Protein AF-A0A9W4R3X7-F1 (afdb_monomer_lite)

Secondary structure (DSSP, 8-state):
-----------HHHHHHHHHHHHHHHHHHHHHHHHHHHHHHHHHHHHHHHHHHHHHHHHHHHHHHIIIIISSSS----PPPTTT--HHHHHHH--HHHHTSBP-S-----TTS-------BHHHHHHHHHHHHHHHHHHHHGGGGGGS-HHHHHHHHHHHTSHIIIIIIHHHHHH------HHHHHHHHHHHHHHHHHH--

Sequence (201 aa):
MLSAGFIVGSSSIGSAISAIAISMLSSYIFFFLTITLKERSDKKKVKNISNPLITQITSTLEAGINNSILLPNKSIQLIPDSKTLTKEQLYNYLTDNVLNAPISGLRTYYPRNKISAEIKTNSDELILNTTSPIKIILGDLKPYLYLLDINLVKLIYEIEHSNYMRFCGDNLEHCGRFTFNKEDFIEFFILVKKLKSSIGQ

Foldseek 3Di:
DDDDDDCPPPDVVVVVVVVVVVVVVVVVVVVVVVVVVVLVVLLVVLLVQVVVLLVVLLVLLQVLCCDLQVAAPDDDDPTDRSLPDDLVNSLVSPDPCSFAPFGDDDQPDPPPAPQPAGRTHSQSSSLVSNQPVNLVSLVVCVVSLVSDDPVLSVLSVCLCPQPSNVVQVVCCRPVSDGDDDSVSVSVNNVSSVVSNVVSVD

Organism: Pseudoalteromonas haloplanktis (NCBI:txid228)

Structure (mmCIF, N/CA/C/O backbone):
data_AF-A0A9W4R3X7-F1
#
_entry.id   AF-A0A9W4R3X7-F1
#
loop_
_atom_site.group_PDB
_atom_site.id
_atom_site.type_symbol
_atom_site.label_atom_id
_atom_site.label_alt_id
_atom_site.label_comp_id
_atom_site.label_asym_id
_atom_site.label_entity_id
_atom_site.label_seq_id
_atom_site.pdbx_PDB_ins_code
_atom_site.Cartn_x
_atom_site.Cartn_y
_atom_site.Cartn_z
_atom_site.occupancy
_atom_site.B_iso_or_equiv
_atom_site.auth_seq_id
_atom_site.auth_comp_id
_atom_site.auth_asym_id
_atom_site.auth_atom_id
_atom_site.pdbx_PDB_model_num
ATOM 1 N N . MET A 1 1 ? -23.887 27.981 70.958 1.00 34.75 1 MET A N 1
ATOM 2 C CA . MET A 1 1 ? -23.877 28.191 69.490 1.00 34.75 1 MET A CA 1
ATOM 3 C C . MET A 1 1 ? -23.358 26.898 68.879 1.00 34.75 1 MET A C 1
ATOM 5 O O . MET A 1 1 ? -22.294 26.483 69.295 1.00 34.75 1 MET A O 1
ATOM 9 N N . LEU A 1 2 ? -24.051 26.141 68.032 1.00 36.19 2 LEU A N 1
ATOM 10 C CA . LEU A 1 2 ? -25.183 26.415 67.147 1.00 36.19 2 LEU A CA 1
ATOM 11 C C . LEU A 1 2 ? -26.224 25.287 67.258 1.00 36.19 2 LEU A C 1
ATOM 13 O O . LEU A 1 2 ? -25.880 24.112 67.182 1.00 36.19 2 LEU A O 1
ATOM 17 N N . SER A 1 3 ? -27.487 25.677 67.416 1.00 43.84 3 SER A N 1
ATOM 18 C CA . SER A 1 3 ? -28.661 24.849 67.143 1.00 43.84 3 SER A CA 1
ATOM 19 C C . SER A 1 3 ? -29.287 25.363 65.850 1.00 43.84 3 SER A C 1
ATOM 21 O O . SER A 1 3 ? -29.439 26.575 65.712 1.00 43.84 3 SER A O 1
ATOM 23 N N . ALA A 1 4 ? -29.588 24.448 64.930 1.00 40.38 4 ALA A N 1
ATOM 24 C CA . ALA A 1 4 ? -30.606 24.493 63.872 1.00 40.38 4 ALA A CA 1
ATOM 25 C C . ALA A 1 4 ? -30.241 23.330 62.927 1.00 40.38 4 ALA A C 1
ATOM 27 O O . ALA A 1 4 ? -29.248 23.385 62.218 1.00 40.38 4 ALA A O 1
ATOM 28 N N . GLY A 1 5 ? -30.884 22.169 62.984 1.00 41.91 5 GLY A N 1
ATOM 29 C CA . GLY A 1 5 ? -32.319 22.046 62.790 1.00 41.91 5 GLY A CA 1
ATOM 30 C C . GLY A 1 5 ? -32.607 21.857 61.301 1.00 41.91 5 GLY A C 1
ATOM 31 O O . GLY A 1 5 ? -33.167 22.739 60.671 1.00 41.91 5 GLY A O 1
ATOM 32 N N . PHE A 1 6 ? -32.231 20.699 60.753 1.00 35.88 6 PHE A N 1
ATOM 33 C CA . PHE A 1 6 ? -32.942 20.091 59.628 1.00 35.88 6 PHE A CA 1
ATOM 34 C C . PHE A 1 6 ? -33.262 18.649 60.014 1.00 35.88 6 PHE A C 1
ATOM 36 O O . PHE A 1 6 ? -32.625 17.687 59.595 1.00 35.88 6 PHE A O 1
ATOM 43 N N . ILE A 1 7 ? -34.263 18.519 60.884 1.00 47.44 7 ILE A N 1
ATOM 44 C CA . ILE A 1 7 ? -35.056 17.299 60.971 1.00 47.44 7 ILE A CA 1
ATOM 45 C C . ILE A 1 7 ? -35.909 17.299 59.701 1.00 47.44 7 ILE A C 1
ATOM 47 O O . ILE A 1 7 ? -36.976 17.904 59.656 1.00 47.44 7 ILE A O 1
ATOM 51 N N . VAL A 1 8 ? -35.408 16.668 58.640 1.00 43.59 8 VAL A N 1
ATOM 52 C CA . VAL A 1 8 ? -36.280 16.171 57.575 1.00 43.59 8 VAL A CA 1
ATOM 53 C C . VAL A 1 8 ? -36.806 14.843 58.096 1.00 43.59 8 VAL A C 1
ATOM 55 O O . VAL A 1 8 ? -36.022 13.931 58.350 1.00 43.59 8 VAL A O 1
ATOM 58 N N . GLY A 1 9 ? -38.113 14.763 58.344 1.00 39.56 9 GLY A N 1
ATOM 59 C CA . GLY A 1 9 ? 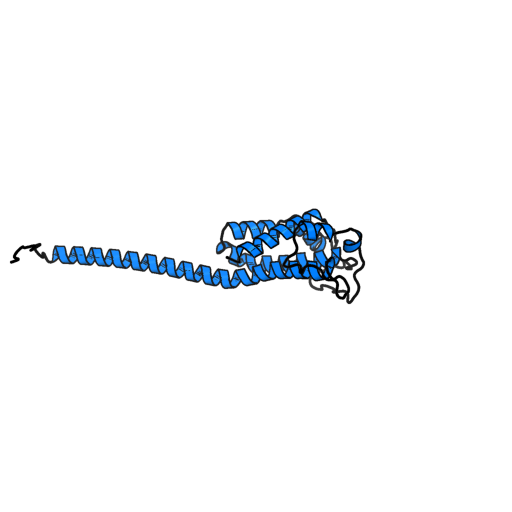-38.755 13.554 58.850 1.00 39.56 9 GLY A CA 1
ATOM 60 C C . GLY A 1 9 ? -38.350 12.337 58.020 1.00 39.56 9 GLY A C 1
ATOM 61 O O . GLY A 1 9 ? -38.660 12.253 56.833 1.00 39.56 9 GLY A O 1
ATOM 62 N N . SER A 1 10 ? -37.645 11.395 58.642 1.00 48.69 10 SER A N 1
ATOM 63 C CA . SER A 1 10 ? -37.291 10.116 58.040 1.00 48.69 10 SER A CA 1
ATOM 64 C C . SER A 1 10 ? -38.527 9.222 58.026 1.00 48.69 10 SER A C 1
ATOM 66 O O . SER A 1 10 ? -38.675 8.330 58.862 1.00 48.69 10 SER A O 1
ATOM 68 N N . SER A 1 11 ? -39.453 9.459 57.098 1.00 47.16 11 SER A N 1
ATOM 69 C CA . SER A 1 11 ? -40.361 8.385 56.715 1.00 47.16 11 SER A CA 1
ATOM 70 C C . SER A 1 11 ? -39.504 7.286 56.078 1.00 47.16 11 SER A C 1
ATOM 72 O O . SER A 1 11 ? -38.662 7.569 55.222 1.00 47.16 11 SER A O 1
ATOM 74 N N . SER A 1 12 ? -39.682 6.028 56.498 1.00 58.50 12 SER A N 1
ATOM 75 C CA . SER A 1 12 ? -38.984 4.874 55.897 1.00 58.50 12 SER A CA 1
ATOM 76 C C . SER A 1 12 ? -39.165 4.815 54.374 1.00 58.50 12 SER A C 1
ATOM 78 O O . SER A 1 12 ? -38.334 4.271 53.658 1.00 58.50 12 SER A O 1
ATOM 80 N N . ILE A 1 13 ? -40.237 5.440 53.884 1.00 56.22 13 ILE A N 1
ATOM 81 C CA . ILE A 1 13 ? -40.586 5.606 52.478 1.00 56.22 13 ILE A CA 1
ATOM 82 C C . ILE A 1 13 ? -39.651 6.612 51.783 1.00 56.22 13 ILE A C 1
ATOM 84 O O . ILE A 1 13 ? -39.166 6.325 50.696 1.00 56.22 13 ILE A O 1
ATOM 88 N N . GLY A 1 14 ? -39.339 7.762 52.392 1.00 48.41 14 GLY A N 1
ATOM 89 C CA . GLY A 1 14 ? -38.444 8.768 51.805 1.00 48.41 14 GLY A CA 1
ATOM 90 C C . GLY A 1 14 ? -36.983 8.312 51.720 1.00 48.41 14 GLY A C 1
ATOM 91 O O . GLY A 1 14 ? -36.319 8.576 50.717 1.00 48.41 14 GLY A O 1
ATOM 92 N N . SER A 1 15 ? -36.496 7.574 52.727 1.00 60.44 15 SER A N 1
ATOM 93 C CA . SER A 1 15 ? -35.159 6.960 52.678 1.00 60.44 15 SER A CA 1
ATOM 94 C C . SER A 1 15 ? -35.092 5.774 51.710 1.00 60.44 15 SER A C 1
ATOM 96 O O . SER A 1 15 ? -34.074 5.577 51.052 1.00 60.44 15 SER A O 1
ATOM 98 N N . ALA A 1 16 ? -36.179 5.009 51.564 1.00 61.69 16 ALA A N 1
ATOM 99 C CA . ALA A 1 16 ? -36.272 3.955 50.560 1.00 61.69 16 ALA A CA 1
ATOM 100 C C . ALA A 1 16 ? -36.292 4.526 49.133 1.00 61.69 16 ALA A C 1
ATOM 102 O O . ALA A 1 16 ? -35.585 4.023 48.266 1.00 61.69 16 ALA A O 1
ATOM 103 N N . ILE A 1 17 ? -37.039 5.609 48.885 1.00 64.25 17 ILE A N 1
ATOM 104 C CA . ILE A 1 17 ? -37.086 6.279 47.576 1.00 64.25 17 ILE A CA 1
ATOM 105 C C . ILE A 1 17 ? -35.723 6.882 47.219 1.00 64.25 17 ILE A C 1
ATOM 107 O O . ILE A 1 17 ? -35.278 6.740 46.080 1.00 64.25 17 ILE A O 1
ATOM 111 N N . SER A 1 18 ? -35.022 7.507 48.172 1.00 64.31 18 SER A N 1
ATOM 112 C CA . SER A 1 18 ? -33.673 8.026 47.920 1.00 64.31 18 SER A CA 1
ATOM 113 C C . SER A 1 18 ? -32.658 6.904 47.677 1.00 64.31 18 SER A C 1
ATOM 115 O O . SER A 1 18 ? -31.843 7.018 46.765 1.00 64.31 18 SER A O 1
ATOM 117 N N . ALA A 1 19 ? -32.746 5.783 48.401 1.00 69.19 19 ALA A N 1
ATOM 118 C CA . ALA A 1 19 ? -31.915 4.604 48.157 1.00 69.19 19 ALA A CA 1
ATOM 119 C C . ALA A 1 19 ? -32.171 3.976 46.773 1.00 69.19 19 ALA A C 1
ATOM 121 O O . ALA A 1 19 ? -31.220 3.591 46.092 1.00 69.19 19 ALA A O 1
ATOM 122 N N . ILE A 1 20 ? -33.431 3.924 46.324 1.00 74.12 20 ILE A N 1
ATOM 123 C CA . ILE A 1 20 ? -33.804 3.476 44.972 1.00 74.12 20 ILE A CA 1
ATOM 124 C C . ILE A 1 20 ? -33.256 4.442 43.913 1.00 74.12 20 ILE A C 1
ATOM 126 O O . ILE A 1 20 ? -32.674 4.004 42.925 1.00 74.12 20 ILE A O 1
ATOM 130 N N . ALA A 1 21 ? -33.380 5.755 44.117 1.00 73.12 21 ALA A N 1
ATOM 131 C CA . ALA A 1 21 ? -32.846 6.747 43.183 1.00 73.12 21 ALA A CA 1
ATOM 132 C C . ALA A 1 21 ? -31.311 6.669 43.069 1.00 73.12 21 ALA A C 1
ATOM 134 O O . ALA A 1 21 ? -30.764 6.737 41.968 1.00 73.12 21 ALA A O 1
ATOM 135 N N . ILE A 1 22 ? -30.610 6.466 44.190 1.00 76.88 22 ILE A N 1
ATOM 136 C CA . ILE A 1 22 ? -29.151 6.291 44.222 1.00 76.88 22 ILE A CA 1
ATOM 137 C C . ILE A 1 22 ? -28.740 4.975 43.548 1.00 76.88 22 ILE A C 1
ATOM 139 O O . ILE A 1 22 ? -27.750 4.962 42.816 1.00 76.88 22 ILE A O 1
ATOM 143 N N . SER A 1 23 ? -29.487 3.881 43.736 1.00 75.19 23 SER A N 1
ATOM 144 C CA . SER A 1 23 ? -29.184 2.604 43.073 1.00 75.19 23 SER A CA 1
ATOM 145 C C . SER A 1 23 ? -29.415 2.677 41.562 1.00 75.19 23 SER A C 1
ATOM 147 O O . SER A 1 23 ? -28.574 2.206 40.795 1.00 75.19 23 SER A O 1
ATOM 149 N N . MET A 1 24 ? -30.482 3.352 41.118 1.00 81.31 24 MET A N 1
ATOM 150 C CA . MET A 1 24 ? -30.733 3.628 39.703 1.00 81.31 24 MET A CA 1
ATOM 151 C C . MET A 1 24 ? -29.609 4.474 39.099 1.00 81.31 24 MET A C 1
ATOM 153 O O . MET A 1 24 ? -29.038 4.084 38.080 1.00 81.31 24 MET A O 1
ATOM 157 N N . LEU A 1 25 ? -29.214 5.570 39.755 1.00 81.12 25 LEU A N 1
ATOM 158 C CA . LEU A 1 25 ? -28.101 6.411 39.306 1.00 81.12 25 LEU A CA 1
ATOM 159 C C . LEU A 1 25 ? -26.780 5.625 39.251 1.00 81.12 25 LEU A C 1
ATOM 161 O O . LEU A 1 25 ? -26.045 5.713 38.269 1.00 81.12 25 LEU A O 1
ATOM 165 N N . SER A 1 26 ? -26.494 4.818 40.275 1.00 79.44 26 SER A N 1
ATOM 166 C CA . SER A 1 26 ? -25.301 3.970 40.334 1.00 79.44 26 SER A CA 1
ATOM 167 C C . SER A 1 26 ? -25.285 2.934 39.208 1.00 79.44 26 SER A C 1
ATOM 169 O O . SER A 1 26 ? -24.266 2.785 38.534 1.00 79.44 26 SER A O 1
ATOM 171 N N . SER A 1 27 ? -26.418 2.278 38.937 1.00 82.50 27 SER A N 1
ATOM 172 C CA . SER A 1 27 ? -26.547 1.317 37.837 1.00 82.50 27 SER A CA 1
ATOM 173 C C . SER A 1 27 ? -26.363 1.973 36.465 1.00 82.50 27 SER A C 1
ATOM 175 O O . SER A 1 27 ? -25.674 1.414 35.613 1.00 82.50 27 SER A O 1
ATOM 177 N N . TYR A 1 28 ? -26.885 3.190 36.273 1.00 85.94 28 TYR A N 1
ATOM 178 C CA . TYR A 1 28 ? -26.698 3.964 35.048 1.00 85.94 28 TYR A CA 1
ATOM 179 C C . TYR A 1 28 ? -25.228 4.348 34.838 1.00 85.94 28 TYR A C 1
ATOM 181 O O . TYR A 1 28 ? -24.678 4.131 33.758 1.00 85.94 28 TYR A O 1
ATOM 189 N N . ILE A 1 29 ? -24.563 4.856 35.882 1.00 85.94 29 ILE A N 1
ATOM 190 C CA . ILE A 1 29 ? -23.132 5.187 35.840 1.00 85.94 29 ILE A CA 1
ATOM 191 C C . ILE A 1 29 ? -22.303 3.931 35.547 1.00 85.94 29 ILE A C 1
ATOM 193 O O . ILE A 1 29 ? -21.411 3.970 34.703 1.00 85.94 29 ILE A O 1
ATOM 197 N N . PHE A 1 30 ? -22.609 2.808 36.201 1.00 87.12 30 PHE A N 1
ATOM 198 C CA . PHE A 1 30 ? -21.904 1.545 35.994 1.00 87.12 30 PHE A CA 1
ATOM 199 C C . PHE A 1 30 ? -22.083 1.013 34.569 1.00 87.12 30 PHE A C 1
ATOM 201 O O . PHE A 1 30 ? -21.111 0.593 33.938 1.00 87.12 30 PHE A O 1
ATOM 208 N N . PHE A 1 31 ? -23.302 1.072 34.030 1.00 87.62 31 PHE A N 1
ATOM 209 C CA . PHE A 1 31 ? -23.595 0.704 32.648 1.00 87.62 31 PHE A CA 1
ATOM 210 C C . PHE A 1 31 ? -22.820 1.580 31.659 1.00 87.62 31 PHE A C 1
ATOM 212 O O . PHE A 1 31 ? -22.124 1.055 30.789 1.00 87.62 31 PHE A O 1
ATOM 219 N N . PHE A 1 32 ? -22.864 2.903 31.837 1.00 85.62 32 PHE A N 1
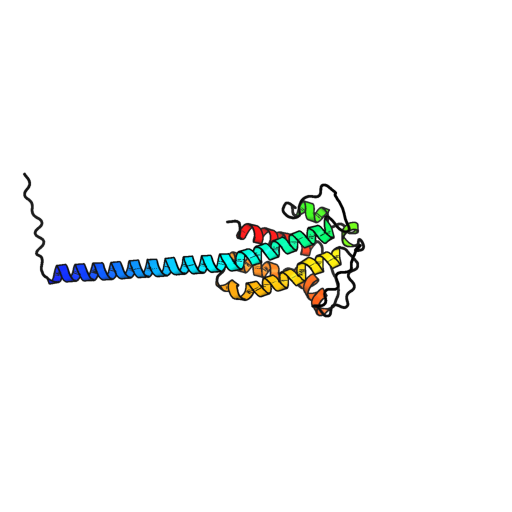ATOM 220 C CA . PHE A 1 32 ? -22.145 3.849 30.986 1.00 85.62 32 PHE A CA 1
ATOM 221 C C . PHE A 1 32 ? -20.629 3.620 31.033 1.00 85.62 32 PHE A C 1
ATOM 223 O O . PHE A 1 32 ? -19.969 3.573 29.992 1.00 85.62 32 PHE A O 1
ATOM 230 N N . LEU A 1 33 ? -20.072 3.407 32.229 1.00 85.69 33 LEU A N 1
ATOM 231 C CA . LEU A 1 33 ? -18.658 3.091 32.416 1.00 85.69 33 LEU A C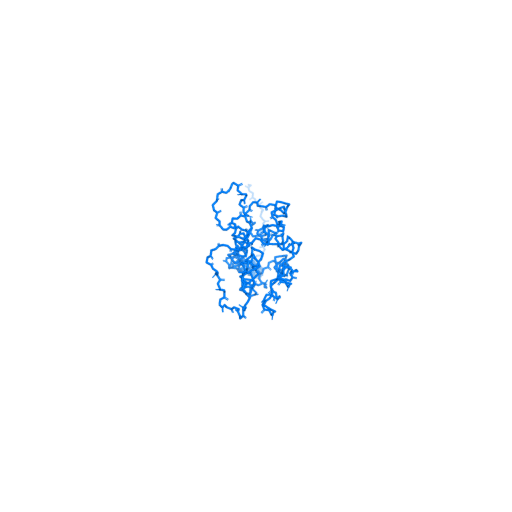A 1
ATOM 232 C C . LEU A 1 33 ? -18.294 1.775 31.718 1.00 85.69 33 LEU A C 1
ATOM 234 O O . LEU A 1 33 ? -17.288 1.709 31.018 1.00 85.69 33 LEU A O 1
ATOM 238 N N . THR A 1 34 ? -19.127 0.743 31.868 1.00 85.81 34 THR A N 1
ATOM 239 C CA . THR A 1 34 ? -18.900 -0.581 31.275 1.00 85.81 34 THR A CA 1
ATOM 240 C C . THR A 1 34 ? -18.911 -0.520 29.751 1.00 85.81 34 THR A C 1
ATOM 242 O O . THR A 1 34 ? -18.006 -1.063 29.117 1.00 85.81 34 THR A O 1
ATOM 245 N N . ILE A 1 35 ? -19.880 0.183 29.154 1.00 84.00 35 ILE A N 1
ATOM 246 C CA . ILE A 1 35 ? -19.923 0.413 27.703 1.00 84.00 35 ILE A CA 1
ATOM 247 C C . ILE A 1 35 ? -18.680 1.172 27.251 1.00 84.00 35 ILE A C 1
ATOM 249 O O . ILE A 1 35 ? -17.979 0.711 26.355 1.00 84.00 35 ILE A O 1
ATOM 253 N N . THR A 1 36 ? -18.348 2.278 27.917 1.00 80.88 36 THR A N 1
ATOM 254 C CA . THR A 1 36 ? -17.192 3.108 27.550 1.00 80.88 36 THR A CA 1
ATOM 255 C C . THR A 1 36 ? -15.874 2.328 27.641 1.00 80.88 36 THR A C 1
ATOM 257 O O . THR A 1 36 ? -14.999 2.454 26.781 1.00 80.88 36 THR A O 1
ATOM 260 N N . LEU A 1 37 ? -15.706 1.496 28.675 1.00 81.81 37 LEU A N 1
ATOM 261 C CA . LEU A 1 37 ? -14.530 0.639 28.847 1.00 81.81 37 LEU A CA 1
ATOM 262 C C . LEU A 1 37 ? -14.456 -0.450 27.775 1.00 81.81 37 LEU A C 1
ATOM 264 O O . LEU A 1 37 ? -13.373 -0.706 27.242 1.00 81.81 37 LEU A O 1
ATOM 268 N N . LYS A 1 38 ? -15.593 -1.067 27.434 1.00 83.38 38 LYS A N 1
ATOM 269 C CA . LYS A 1 38 ? -15.676 -2.062 26.364 1.00 83.38 38 LYS A CA 1
ATOM 270 C C . LYS A 1 38 ? -15.330 -1.446 25.009 1.00 83.38 38 LYS A C 1
ATOM 272 O O . LYS A 1 38 ? -14.447 -1.963 24.333 1.00 83.38 38 LYS A O 1
ATOM 277 N N . GLU A 1 39 ? -15.907 -0.295 24.670 1.00 80.75 39 GLU A N 1
ATOM 278 C CA . GLU A 1 39 ? -15.584 0.439 23.441 1.00 80.75 39 GLU A CA 1
ATOM 279 C C . GLU A 1 39 ? -14.097 0.799 23.349 1.00 80.75 39 GLU A C 1
ATOM 281 O O . GLU A 1 39 ? -13.479 0.630 22.298 1.00 80.75 39 GLU A O 1
ATOM 286 N N . ARG A 1 40 ? -13.483 1.262 24.448 1.00 79.00 40 ARG A N 1
ATOM 287 C CA . ARG A 1 40 ? -12.034 1.530 24.485 1.00 79.00 40 ARG A CA 1
ATOM 288 C C . ARG A 1 40 ? -11.206 0.265 24.268 1.00 79.00 40 ARG A C 1
ATOM 290 O O . ARG A 1 40 ? -10.201 0.315 23.560 1.00 79.00 40 ARG A O 1
ATOM 297 N N . SER A 1 41 ? -11.602 -0.849 24.882 1.00 83.38 41 SER A N 1
ATOM 298 C CA . SER A 1 41 ? -10.932 -2.144 24.726 1.00 83.38 41 SER A CA 1
ATOM 299 C C . SER A 1 41 ? -11.002 -2.637 23.281 1.00 83.38 41 SER A C 1
ATOM 301 O O . SER A 1 41 ? -9.975 -3.006 22.707 1.00 83.38 41 SER A O 1
ATOM 303 N N . ASP A 1 42 ? -12.181 -2.563 22.665 1.00 80.56 42 ASP A N 1
ATOM 304 C CA . ASP A 1 42 ? -12.403 -2.996 21.288 1.00 80.56 42 ASP A CA 1
ATOM 305 C C . ASP A 1 42 ? -11.635 -2.104 20.302 1.00 80.56 42 ASP A C 1
ATOM 307 O O . ASP A 1 42 ? -10.878 -2.621 19.479 1.00 80.56 42 ASP A O 1
ATOM 311 N N . LYS A 1 43 ? -11.674 -0.772 20.469 1.00 79.69 43 LYS A N 1
ATOM 312 C CA . LYS A 1 43 ? -10.840 0.163 19.687 1.00 79.69 43 LYS A CA 1
ATOM 313 C C . LYS A 1 43 ? -9.345 -0.137 19.818 1.00 79.69 43 LYS A C 1
ATOM 315 O O . LYS A 1 43 ? -8.618 -0.088 18.828 1.00 79.69 43 LYS A O 1
ATOM 320 N N . LYS A 1 44 ? -8.868 -0.475 21.022 1.00 83.81 44 LYS A N 1
ATOM 321 C CA . LYS A 1 44 ? -7.459 -0.829 21.254 1.00 83.81 44 LYS A CA 1
ATOM 322 C C . LYS A 1 44 ? -7.077 -2.130 20.547 1.00 83.81 44 LYS A C 1
ATOM 324 O O . LYS A 1 44 ? -6.029 -2.181 19.910 1.00 83.81 44 LYS A O 1
ATOM 329 N N . LYS A 1 45 ? -7.911 -3.170 20.639 1.00 82.94 45 LYS A N 1
ATOM 330 C CA . LYS A 1 45 ? -7.684 -4.444 19.934 1.00 82.94 45 LYS A CA 1
ATOM 331 C C . LYS A 1 45 ? -7.625 -4.239 18.426 1.00 82.94 45 LYS A C 1
ATOM 333 O O . LYS A 1 45 ? -6.732 -4.770 17.780 1.00 82.94 45 LYS A O 1
ATOM 338 N N . VAL A 1 46 ? -8.531 -3.428 17.893 1.00 81.81 46 VAL A N 1
ATOM 339 C CA . VAL A 1 46 ? -8.585 -3.110 16.465 1.00 81.81 46 VAL A CA 1
ATOM 340 C C . VAL A 1 46 ? -7.335 -2.362 16.038 1.00 81.81 46 VAL A C 1
ATOM 342 O O . VAL A 1 46 ? -6.673 -2.821 15.117 1.00 81.81 46 VAL A O 1
ATOM 345 N N . LYS A 1 47 ? -6.933 -1.307 16.764 1.00 85.19 47 LYS A N 1
ATOM 346 C CA . LYS A 1 47 ? -5.681 -0.574 16.500 1.00 85.19 47 LYS A CA 1
ATOM 347 C C . LYS A 1 47 ? -4.469 -1.515 16.506 1.00 85.19 47 LYS A C 1
ATOM 349 O O . LYS A 1 47 ? -3.606 -1.400 15.644 1.00 85.19 47 LYS A O 1
ATOM 354 N N . ASN A 1 48 ? -4.428 -2.485 17.422 1.00 86.38 48 ASN A N 1
ATOM 355 C CA . ASN A 1 48 ? -3.350 -3.478 17.494 1.00 86.38 48 ASN A CA 1
ATOM 356 C C . ASN A 1 48 ? -3.307 -4.444 16.297 1.00 86.38 48 ASN A C 1
ATOM 358 O O . ASN A 1 48 ? -2.249 -5.006 16.039 1.00 86.38 48 ASN A O 1
ATOM 362 N N . ILE A 1 49 ? -4.418 -4.646 15.586 1.00 86.94 49 ILE A N 1
ATOM 363 C CA . ILE A 1 49 ? -4.491 -5.507 14.395 1.00 86.94 49 ILE A CA 1
ATOM 364 C C . ILE A 1 49 ? -4.293 -4.679 13.120 1.00 86.94 49 ILE A C 1
ATOM 366 O O . ILE A 1 49 ? -3.488 -5.034 12.261 1.00 86.94 49 ILE A O 1
ATOM 370 N N . SER A 1 50 ? -4.993 -3.550 13.002 1.00 87.62 50 SER A N 1
ATOM 371 C CA . SER A 1 50 ? -4.996 -2.716 11.803 1.00 87.62 50 SER A CA 1
ATOM 372 C C . SER A 1 50 ? -3.699 -1.939 11.621 1.00 87.62 50 SER A C 1
ATOM 374 O O . SER A 1 50 ? -3.223 -1.823 10.497 1.00 87.62 50 SER A O 1
ATOM 376 N N . ASN A 1 51 ? -3.097 -1.408 12.693 1.00 90.25 51 ASN A N 1
ATOM 377 C CA . ASN A 1 51 ? -1.891 -0.587 12.560 1.00 90.25 51 ASN A CA 1
ATOM 378 C C . ASN A 1 51 ? -0.694 -1.363 12.001 1.00 90.25 51 ASN A C 1
ATOM 380 O O . ASN A 1 51 ? -0.013 -0.807 11.136 1.00 90.25 51 ASN A O 1
ATOM 384 N N . PRO A 1 52 ? -0.419 -2.615 12.422 1.00 91.06 52 PRO A N 1
ATOM 385 C CA . PRO A 1 52 ? 0.602 -3.433 11.775 1.00 91.06 52 PRO A CA 1
ATOM 386 C C . PRO A 1 52 ? 0.349 -3.627 10.278 1.00 91.06 52 PRO A C 1
ATOM 388 O O . PRO A 1 52 ? 1.267 -3.416 9.491 1.00 91.06 52 PRO A O 1
ATOM 391 N N . LEU A 1 53 ? -0.890 -3.930 9.871 1.00 91.88 53 LEU A N 1
ATOM 392 C CA . LEU A 1 53 ? -1.251 -4.098 8.457 1.00 91.88 53 LEU A CA 1
ATOM 393 C C . LEU A 1 53 ? -1.075 -2.791 7.667 1.00 91.88 53 LEU A C 1
ATOM 395 O O . LEU A 1 53 ? -0.462 -2.780 6.605 1.00 91.88 53 LEU A O 1
ATOM 399 N N . ILE A 1 54 ? -1.519 -1.658 8.212 1.00 91.12 54 ILE A N 1
ATOM 400 C CA . ILE A 1 54 ? -1.333 -0.336 7.593 1.00 91.12 54 ILE A CA 1
ATOM 401 C C . ILE A 1 54 ? 0.159 0.024 7.480 1.00 91.12 54 ILE A C 1
ATOM 403 O O . ILE A 1 54 ? 0.622 0.540 6.456 1.00 91.12 54 ILE A O 1
ATOM 407 N N . THR A 1 55 ? 0.939 -0.284 8.516 1.00 91.31 55 THR A N 1
ATOM 408 C CA . THR A 1 55 ? 2.398 -0.114 8.501 1.00 91.31 55 THR A CA 1
ATOM 409 C C . THR A 1 55 ? 3.029 -0.987 7.424 1.00 91.31 55 THR A C 1
ATOM 411 O O . THR A 1 55 ? 3.943 -0.536 6.733 1.00 91.31 55 THR A O 1
ATOM 414 N N . GLN A 1 56 ? 2.522 -2.205 7.236 1.00 92.25 56 GLN A N 1
ATOM 415 C CA . GLN A 1 56 ? 2.976 -3.115 6.197 1.00 92.25 56 GLN A CA 1
ATOM 416 C C . GLN A 1 56 ? 2.672 -2.568 4.799 1.00 92.25 56 GLN A C 1
ATOM 418 O O . GLN A 1 56 ? 3.591 -2.529 3.995 1.00 92.25 56 GLN A O 1
ATOM 423 N N . ILE A 1 57 ? 1.467 -2.037 4.532 1.00 93.31 57 ILE A N 1
ATOM 424 C CA . ILE A 1 57 ? 1.138 -1.367 3.250 1.00 93.31 57 ILE A CA 1
ATOM 425 C C . ILE A 1 57 ? 2.174 -0.282 2.937 1.00 93.31 57 ILE A C 1
ATOM 427 O O . ILE A 1 57 ? 2.747 -0.231 1.848 1.00 93.31 57 ILE A O 1
ATOM 431 N N . THR A 1 58 ? 2.441 0.568 3.927 1.00 92.56 58 THR A N 1
ATOM 432 C CA . THR A 1 58 ? 3.386 1.677 3.789 1.00 92.56 58 THR A CA 1
ATOM 433 C C . THR A 1 58 ? 4.810 1.176 3.545 1.00 92.56 58 THR A C 1
ATOM 435 O O . THR A 1 58 ? 5.497 1.668 2.654 1.00 92.56 58 THR A O 1
ATOM 438 N N . SER A 1 59 ? 5.246 0.178 4.315 1.00 88.94 59 SER A N 1
ATOM 439 C CA . SER A 1 59 ? 6.597 -0.383 4.223 1.00 88.94 59 SER A CA 1
ATOM 440 C C . SER A 1 59 ? 6.806 -1.130 2.907 1.00 88.94 59 SER A C 1
ATOM 442 O O . SER A 1 59 ? 7.888 -1.067 2.336 1.00 88.94 59 SER A O 1
ATOM 444 N N . THR A 1 60 ? 5.769 -1.796 2.396 1.00 89.75 60 THR A N 1
ATOM 445 C CA . THR A 1 60 ? 5.764 -2.448 1.084 1.00 89.75 60 THR A CA 1
ATOM 446 C C . THR A 1 60 ? 5.932 -1.430 -0.037 1.00 89.75 60 THR A C 1
ATOM 448 O O . THR A 1 60 ? 6.772 -1.635 -0.909 1.00 89.75 60 THR A O 1
ATOM 451 N N . LEU A 1 61 ? 5.200 -0.311 -0.001 1.00 93.62 61 LEU A N 1
ATOM 452 C CA . LEU A 1 61 ? 5.389 0.769 -0.971 1.00 93.62 61 LEU A CA 1
ATOM 453 C C . LEU A 1 61 ? 6.811 1.345 -0.900 1.00 93.62 61 LEU A C 1
ATOM 455 O O . LEU A 1 61 ? 7.474 1.502 -1.922 1.00 93.62 61 LEU A O 1
ATOM 459 N N . GLU A 1 62 ? 7.287 1.638 0.311 1.00 90.50 62 GLU A N 1
ATOM 460 C CA . GLU A 1 62 ? 8.627 2.177 0.558 1.00 90.50 62 GLU A CA 1
ATOM 461 C C . GLU A 1 62 ? 9.730 1.225 0.068 1.00 90.50 62 GLU A C 1
ATOM 463 O O . GLU A 1 62 ? 10.701 1.677 -0.542 1.00 90.50 62 GLU A O 1
ATOM 468 N N . ALA A 1 63 ? 9.565 -0.083 0.274 1.00 85.88 63 ALA A N 1
ATOM 469 C CA . ALA A 1 63 ? 10.469 -1.109 -0.233 1.00 85.88 63 ALA A CA 1
ATOM 470 C C . ALA A 1 63 ? 10.414 -1.224 -1.764 1.00 85.88 63 ALA A C 1
ATOM 472 O O . ALA A 1 63 ? 11.465 -1.290 -2.393 1.00 85.88 63 ALA A O 1
ATOM 473 N N . GLY A 1 64 ? 9.223 -1.191 -2.370 1.00 88.25 64 GLY A N 1
ATOM 474 C CA . GLY A 1 64 ? 9.064 -1.221 -3.827 1.00 88.25 64 GLY A CA 1
ATOM 475 C C . GLY A 1 64 ? 9.748 -0.035 -4.510 1.00 88.25 64 GLY A C 1
ATOM 476 O O . GLY A 1 64 ? 10.509 -0.220 -5.454 1.00 88.25 64 GLY A O 1
ATOM 477 N N . ILE A 1 65 ? 9.564 1.179 -3.979 1.00 90.75 65 ILE A N 1
ATOM 478 C CA . ILE A 1 65 ? 10.250 2.384 -4.475 1.00 90.75 65 ILE A CA 1
ATOM 479 C C . ILE A 1 65 ? 11.767 2.262 -4.303 1.00 90.75 65 ILE A C 1
ATOM 481 O O . ILE A 1 65 ? 12.517 2.558 -5.234 1.00 90.75 65 ILE A O 1
ATOM 485 N N . ASN A 1 66 ? 12.223 1.826 -3.125 1.00 86.94 66 ASN A N 1
ATOM 486 C CA . ASN A 1 66 ? 13.651 1.676 -2.857 1.00 86.94 66 ASN A CA 1
ATOM 487 C C . ASN A 1 66 ? 14.301 0.684 -3.820 1.00 86.94 66 ASN A C 1
ATOM 489 O O . ASN A 1 66 ? 15.332 1.000 -4.401 1.00 86.94 66 ASN A O 1
ATOM 493 N N . ASN A 1 67 ? 13.694 -0.483 -4.005 1.00 82.00 67 ASN A N 1
ATOM 494 C CA . ASN A 1 67 ? 14.293 -1.565 -4.777 1.00 82.00 67 ASN A CA 1
ATOM 495 C C . ASN A 1 67 ? 14.242 -1.299 -6.283 1.00 82.00 67 ASN A C 1
ATOM 497 O O . ASN A 1 67 ? 15.211 -1.589 -6.973 1.00 82.00 67 ASN A O 1
ATOM 501 N N . SER A 1 68 ? 13.148 -0.715 -6.776 1.00 86.25 68 SER A N 1
ATOM 502 C CA . SER A 1 68 ? 12.924 -0.595 -8.218 1.00 86.25 68 SER A CA 1
ATOM 503 C C . SER A 1 68 ? 13.308 0.767 -8.797 1.00 86.25 68 SER A C 1
ATOM 505 O O . SER A 1 68 ? 13.625 0.850 -9.976 1.00 86.25 68 SER A O 1
ATOM 507 N N . ILE A 1 69 ? 13.295 1.849 -8.008 1.00 87.44 69 ILE A N 1
ATOM 508 C CA . ILE A 1 69 ? 13.527 3.216 -8.520 1.00 87.44 69 ILE A CA 1
ATOM 509 C C . ILE A 1 69 ? 14.793 3.844 -7.951 1.00 87.44 69 ILE A C 1
ATOM 511 O O . ILE A 1 69 ? 15.587 4.409 -8.698 1.00 87.44 69 ILE A O 1
ATOM 515 N N . LEU A 1 70 ? 14.980 3.772 -6.633 1.00 84.19 70 LEU A N 1
ATOM 516 C CA . LEU A 1 70 ? 16.060 4.494 -5.959 1.00 84.19 70 LEU A CA 1
ATOM 517 C C . LEU A 1 70 ? 17.379 3.721 -5.990 1.00 84.19 70 LEU A C 1
ATOM 519 O O . LEU A 1 70 ? 18.418 4.285 -6.312 1.00 84.19 70 LEU A O 1
ATOM 523 N N . LEU A 1 71 ? 17.339 2.425 -5.698 1.00 78.44 71 LEU A N 1
ATOM 524 C CA . LEU A 1 71 ? 18.497 1.536 -5.682 1.00 78.44 71 LEU A CA 1
ATOM 525 C C . LEU A 1 71 ? 18.298 0.331 -6.615 1.00 78.44 71 LEU A C 1
ATOM 527 O O . LEU A 1 71 ? 18.542 -0.801 -6.180 1.00 78.44 71 LEU A O 1
ATOM 531 N N . PRO A 1 72 ? 17.901 0.530 -7.890 1.00 70.88 72 PRO A N 1
ATOM 532 C CA . PRO A 1 72 ? 17.855 -0.579 -8.821 1.00 70.88 72 PRO A CA 1
ATOM 533 C C . PRO A 1 72 ? 19.270 -1.143 -8.941 1.00 70.88 72 PRO A C 1
ATOM 535 O O . PRO A 1 72 ? 20.237 -0.412 -9.158 1.00 70.88 72 PRO A O 1
ATOM 538 N N . ASN A 1 73 ? 19.410 -2.459 -8.811 1.00 61.94 73 ASN A N 1
ATOM 539 C CA . ASN A 1 73 ? 20.580 -3.192 -9.295 1.00 61.94 73 ASN A CA 1
ATOM 540 C C . ASN A 1 73 ? 21.956 -2.971 -8.615 1.00 61.94 73 ASN A C 1
ATOM 542 O O . ASN A 1 73 ? 22.877 -3.676 -9.026 1.00 61.94 73 ASN A O 1
ATOM 546 N N . LYS A 1 74 ? 22.112 -2.097 -7.593 1.00 60.06 74 LYS A N 1
ATOM 547 C CA . LYS A 1 74 ? 23.155 -2.062 -6.509 1.00 60.06 74 LYS A CA 1
ATOM 548 C C . LYS A 1 74 ? 23.654 -0.653 -6.103 1.00 60.06 74 LYS A C 1
ATOM 550 O O . LYS A 1 74 ? 23.653 0.290 -6.877 1.00 60.06 74 LYS A O 1
ATOM 555 N N . SER A 1 75 ? 24.198 -0.634 -4.873 1.00 46.78 75 SER A N 1
ATOM 556 C CA . SER A 1 75 ? 25.245 0.195 -4.228 1.00 46.78 75 SER A CA 1
ATOM 557 C C . SER A 1 75 ? 25.251 1.728 -4.358 1.00 46.78 75 SER A C 1
ATOM 559 O O . SER A 1 75 ? 25.776 2.285 -5.315 1.00 46.78 75 SER A O 1
ATOM 561 N N . ILE A 1 76 ? 24.882 2.357 -3.234 1.00 46.28 76 ILE A N 1
ATOM 562 C CA . ILE A 1 76 ? 25.490 3.562 -2.640 1.00 46.28 76 ILE A CA 1
ATOM 563 C C . ILE A 1 76 ? 25.539 4.782 -3.576 1.00 46.28 76 ILE A C 1
ATOM 565 O O . ILE A 1 76 ? 26.592 5.201 -4.045 1.00 46.28 76 ILE A O 1
ATOM 569 N N . GLN A 1 77 ? 24.393 5.432 -3.746 1.00 47.47 77 GLN A N 1
ATOM 570 C CA . GLN A 1 77 ? 24.357 6.892 -3.811 1.00 47.47 77 GLN A CA 1
ATOM 571 C C . GLN A 1 77 ? 23.684 7.411 -2.533 1.00 47.47 77 GLN A C 1
ATOM 573 O O . GLN A 1 77 ? 22.914 6.690 -1.894 1.00 47.47 77 GLN A O 1
ATOM 578 N N . LEU A 1 78 ? 23.985 8.655 -2.149 1.00 55.12 78 LEU A N 1
ATOM 579 C CA . LEU A 1 78 ? 23.266 9.390 -1.102 1.00 55.12 78 LEU A CA 1
ATOM 580 C C . LEU A 1 78 ? 21.866 9.720 -1.640 1.00 55.12 78 LEU A C 1
ATOM 582 O O . LEU A 1 78 ? 21.605 10.811 -2.138 1.00 55.12 78 LEU A O 1
ATOM 586 N N . ILE A 1 79 ? 20.996 8.716 -1.637 1.00 60.12 79 ILE A N 1
ATOM 587 C CA . ILE A 1 79 ? 19.628 8.814 -2.130 1.00 60.12 79 ILE A CA 1
ATOM 588 C C . ILE A 1 79 ? 18.713 8.988 -0.916 1.00 60.12 79 ILE A C 1
ATOM 590 O O . ILE A 1 79 ? 18.926 8.313 0.096 1.00 60.12 79 ILE A O 1
ATOM 594 N N . PRO A 1 80 ? 17.724 9.898 -0.969 1.00 61.00 80 PRO A N 1
ATOM 595 C CA . PRO A 1 80 ? 16.730 10.021 0.089 1.00 61.00 80 PRO A CA 1
ATOM 596 C C . PRO A 1 80 ? 16.078 8.667 0.389 1.00 61.00 80 PRO A C 1
ATOM 598 O O . PRO A 1 80 ? 15.666 7.957 -0.525 1.00 61.00 80 PRO A O 1
ATOM 601 N N . ASP A 1 81 ? 15.958 8.329 1.675 1.00 68.12 81 ASP A N 1
ATOM 602 C CA . ASP A 1 81 ? 15.167 7.180 2.121 1.00 68.12 81 ASP A CA 1
ATOM 603 C C . ASP A 1 81 ? 13.733 7.354 1.593 1.00 68.12 81 ASP A C 1
ATOM 605 O O . ASP A 1 81 ? 13.139 8.430 1.744 1.00 68.12 81 ASP A O 1
ATOM 609 N N . SER A 1 82 ? 13.142 6.318 0.986 1.00 74.56 82 SER A N 1
ATOM 610 C CA . SER A 1 82 ? 11.743 6.358 0.536 1.00 74.56 82 SER A CA 1
ATOM 611 C C . SER A 1 82 ? 10.772 6.766 1.656 1.00 74.56 82 SER A C 1
ATOM 613 O O . SER A 1 82 ? 9.692 7.309 1.389 1.00 74.56 82 SER A O 1
ATOM 615 N N . LYS A 1 83 ? 11.166 6.608 2.929 1.00 75.81 83 LYS A N 1
ATOM 616 C CA . LYS A 1 83 ? 10.452 7.155 4.093 1.00 75.81 83 LYS A CA 1
ATOM 617 C C . LYS A 1 83 ? 10.288 8.671 4.054 1.00 75.81 83 LYS A C 1
ATOM 619 O O . LYS A 1 83 ? 9.193 9.137 4.380 1.00 75.81 83 LYS A O 1
ATOM 624 N N . THR A 1 84 ? 11.319 9.412 3.653 1.00 80.31 84 THR A N 1
ATOM 625 C CA . THR A 1 84 ? 11.367 10.886 3.651 1.00 80.31 84 THR A CA 1
ATOM 626 C C . THR A 1 84 ? 11.140 11.510 2.275 1.00 80.31 84 THR A C 1
ATOM 628 O O . THR A 1 84 ? 11.158 12.730 2.152 1.00 80.31 84 THR A O 1
ATOM 631 N N . LEU A 1 85 ? 10.938 10.690 1.245 1.00 86.19 85 LEU A N 1
ATOM 632 C CA . LEU A 1 85 ? 10.734 11.135 -0.129 1.00 86.19 85 LEU A CA 1
ATOM 633 C C . LEU A 1 85 ? 9.465 11.997 -0.265 1.00 86.19 85 LEU A C 1
ATOM 635 O O . LEU A 1 85 ? 8.382 11.575 0.152 1.00 86.19 85 LEU A O 1
ATOM 639 N N . THR A 1 86 ? 9.583 13.185 -0.866 1.00 89.94 86 THR A N 1
ATOM 640 C CA . THR A 1 86 ? 8.415 14.008 -1.228 1.00 89.94 86 THR A CA 1
ATOM 641 C C . THR A 1 86 ? 7.815 13.576 -2.567 1.00 89.94 86 THR A C 1
ATOM 643 O O . THR A 1 86 ? 8.438 12.849 -3.345 1.00 89.94 86 THR A O 1
ATOM 646 N N . LYS A 1 87 ? 6.600 14.057 -2.861 1.00 91.69 87 LYS A N 1
ATOM 647 C CA . LYS A 1 87 ? 5.936 13.842 -4.154 1.00 91.69 87 LYS A CA 1
ATOM 648 C C . LYS A 1 87 ? 6.809 14.328 -5.313 1.00 91.69 87 LYS A C 1
ATOM 650 O O . LYS A 1 87 ? 6.983 13.612 -6.291 1.00 91.69 87 LYS A O 1
ATOM 655 N N . GLU A 1 88 ? 7.346 15.539 -5.204 1.00 90.12 88 GLU A N 1
ATOM 656 C CA . GLU A 1 88 ? 8.127 16.197 -6.256 1.00 90.12 88 GLU A CA 1
ATOM 657 C C . GLU A 1 88 ? 9.442 15.455 -6.495 1.00 90.12 88 GLU A C 1
ATOM 659 O O . GLU A 1 88 ? 9.829 15.222 -7.638 1.00 90.12 88 GLU A O 1
ATOM 664 N N . GLN A 1 89 ? 10.101 15.024 -5.415 1.00 89.75 89 GLN A N 1
ATOM 665 C CA . GLN A 1 89 ? 11.310 14.210 -5.504 1.00 89.75 89 GLN A CA 1
ATOM 666 C C . GLN A 1 89 ? 11.024 12.886 -6.210 1.00 89.75 89 GLN A C 1
ATOM 668 O O . GLN A 1 89 ? 11.707 12.559 -7.178 1.00 89.75 89 GLN A O 1
ATOM 673 N N . LEU A 1 90 ? 9.986 12.156 -5.786 1.00 91.62 90 LEU A N 1
ATOM 674 C CA . LEU A 1 90 ? 9.592 10.904 -6.432 1.00 91.62 90 LEU A CA 1
ATOM 675 C C . LEU A 1 90 ? 9.269 11.115 -7.913 1.00 91.62 90 LEU A C 1
ATOM 677 O O . LEU A 1 90 ? 9.757 10.371 -8.760 1.00 91.62 90 LEU A O 1
ATOM 681 N N . TYR A 1 91 ? 8.503 12.156 -8.236 1.00 91.75 91 TYR A N 1
ATOM 682 C CA . TYR A 1 91 ? 8.159 12.495 -9.613 1.00 91.75 91 TYR A CA 1
ATOM 683 C C . TYR A 1 91 ? 9.411 12.702 -10.476 1.00 91.75 91 TYR A C 1
ATOM 685 O O . TYR A 1 91 ? 9.456 12.233 -11.614 1.00 91.75 91 TYR A O 1
ATOM 693 N N . ASN A 1 92 ? 10.445 13.351 -9.940 1.00 89.69 92 ASN A N 1
ATOM 694 C CA . ASN A 1 92 ? 11.703 13.579 -10.650 1.00 89.69 92 ASN A CA 1
ATOM 695 C C . ASN A 1 92 ? 12.541 12.304 -10.824 1.00 89.69 92 ASN A C 1
ATOM 697 O O . ASN A 1 92 ? 13.262 12.200 -11.811 1.00 89.69 92 ASN A O 1
ATOM 701 N N . TYR A 1 93 ? 12.433 11.326 -9.919 1.00 88.44 93 TYR A N 1
ATOM 702 C CA . TYR A 1 93 ? 13.116 10.032 -10.059 1.00 88.44 93 TYR A CA 1
ATOM 703 C C . TYR A 1 93 ? 12.450 9.100 -11.080 1.00 88.44 93 TYR A C 1
ATOM 705 O O . TYR A 1 93 ? 13.130 8.300 -11.721 1.00 88.44 93 TYR A O 1
ATOM 713 N N . LEU A 1 94 ? 11.135 9.226 -11.284 1.00 90.44 94 LEU A N 1
ATOM 714 C CA . LEU A 1 94 ? 10.363 8.458 -12.268 1.00 90.44 94 LEU A CA 1
ATOM 715 C C . LEU A 1 94 ? 10.583 9.003 -13.694 1.00 90.44 94 LEU A C 1
ATOM 717 O O . LEU A 1 94 ? 9.670 9.546 -14.322 1.00 90.44 94 LEU A O 1
ATOM 721 N N . THR A 1 95 ? 11.819 8.917 -14.182 1.00 90.12 95 THR A N 1
ATOM 722 C CA . THR A 1 95 ? 12.188 9.241 -15.569 1.00 90.12 95 THR A CA 1
ATOM 723 C C . THR A 1 95 ? 12.063 8.012 -16.462 1.00 90.12 95 THR A C 1
ATOM 725 O O . THR A 1 95 ? 12.231 6.889 -15.987 1.00 90.12 95 THR A O 1
ATOM 728 N N . ASP A 1 96 ? 11.844 8.208 -17.763 1.00 88.31 96 ASP A N 1
ATOM 729 C CA . ASP A 1 96 ? 11.739 7.099 -18.724 1.00 88.31 96 ASP A CA 1
ATOM 730 C C . ASP A 1 96 ? 12.989 6.215 -18.732 1.00 88.31 96 ASP A C 1
ATOM 732 O O . ASP A 1 96 ? 12.883 4.996 -18.846 1.00 88.31 96 ASP A O 1
ATOM 736 N N . ASN A 1 97 ? 14.169 6.813 -18.542 1.00 87.50 97 ASN A N 1
ATOM 737 C CA . ASN A 1 97 ? 15.426 6.075 -18.449 1.00 87.50 97 ASN A CA 1
ATOM 738 C C . ASN A 1 97 ? 15.450 5.138 -17.236 1.00 87.50 97 ASN A C 1
ATOM 740 O O . ASN A 1 97 ? 15.903 4.007 -17.360 1.00 87.50 97 ASN A O 1
ATOM 744 N N . VAL A 1 98 ? 14.965 5.591 -16.075 1.00 88.12 98 VAL A N 1
ATOM 745 C CA . VAL A 1 98 ? 14.918 4.769 -14.855 1.00 88.12 98 VAL A CA 1
ATOM 746 C C . VAL A 1 98 ? 13.830 3.709 -14.962 1.00 88.12 98 VAL A C 1
ATOM 748 O O . VAL A 1 98 ? 14.080 2.554 -14.637 1.00 88.12 98 VAL A O 1
ATOM 751 N N . LEU A 1 99 ? 12.639 4.080 -15.435 1.00 89.94 99 LEU A N 1
ATOM 752 C CA . LEU A 1 99 ? 11.484 3.186 -15.519 1.00 89.94 99 LEU A CA 1
ATOM 753 C C . LEU A 1 99 ? 11.693 2.051 -16.521 1.00 89.94 99 LEU A C 1
ATOM 755 O O . LEU A 1 99 ? 11.324 0.917 -16.229 1.00 89.94 99 LEU A O 1
ATOM 759 N N . ASN A 1 100 ? 12.301 2.347 -17.672 1.00 89.94 100 ASN A N 1
ATOM 760 C CA . ASN A 1 100 ? 12.535 1.377 -18.743 1.00 89.94 100 ASN A CA 1
ATOM 761 C C . ASN A 1 100 ? 13.907 0.695 -18.653 1.00 89.94 100 ASN A C 1
ATOM 763 O O . ASN A 1 100 ? 14.228 -0.139 -19.503 1.00 89.94 100 ASN A O 1
ATOM 767 N N . ALA A 1 101 ? 14.725 1.033 -17.649 1.00 87.69 101 ALA A N 1
ATOM 768 C CA . ALA A 1 101 ? 15.989 0.348 -17.429 1.00 87.69 101 ALA A CA 1
ATOM 769 C C . ALA A 1 101 ? 15.737 -1.144 -17.152 1.00 87.69 101 ALA A C 1
ATOM 771 O O . ALA A 1 101 ? 14.802 -1.483 -16.416 1.00 87.69 101 ALA A O 1
ATOM 772 N N . PRO A 1 102 ? 16.559 -2.038 -17.727 1.00 85.50 102 PRO A N 1
ATOM 773 C CA . PRO A 1 102 ? 16.413 -3.463 -17.509 1.00 85.50 102 PRO A CA 1
ATOM 774 C C . PRO A 1 102 ? 16.721 -3.824 -16.055 1.00 85.50 102 PRO A C 1
ATOM 776 O O . PRO A 1 102 ? 17.680 -3.317 -15.463 1.00 85.50 102 PRO A O 1
ATOM 779 N N . ILE A 1 103 ? 15.951 -4.754 -15.495 1.00 78.50 103 ILE A N 1
ATOM 780 C CA . ILE A 1 103 ? 16.282 -5.334 -14.192 1.00 78.50 103 ILE A CA 1
ATOM 781 C C . ILE A 1 103 ? 17.575 -6.151 -14.298 1.00 78.50 103 ILE A C 1
ATOM 783 O O . ILE A 1 103 ? 17.805 -6.874 -15.270 1.00 78.50 103 ILE A O 1
ATOM 787 N N . SER A 1 104 ? 18.436 -6.056 -13.289 1.00 61.00 104 SER A N 1
ATOM 788 C CA . SER A 1 104 ? 19.681 -6.813 -13.205 1.00 61.00 104 SER A CA 1
ATOM 789 C C . SER A 1 104 ? 19.694 -7.610 -11.902 1.00 61.00 104 SER A C 1
ATOM 791 O O . SER A 1 104 ? 19.601 -7.056 -10.811 1.00 61.00 104 SER A O 1
ATOM 793 N N . GLY A 1 105 ? 19.832 -8.928 -11.996 1.00 57.25 105 GLY A N 1
ATOM 794 C CA . GLY A 1 105 ? 19.816 -9.803 -10.826 1.00 57.25 105 GLY A CA 1
ATOM 795 C C . GLY A 1 105 ? 18.884 -10.993 -10.999 1.00 57.25 105 GLY A C 1
ATOM 796 O O . GLY A 1 105 ? 18.440 -11.303 -12.107 1.00 57.25 105 GLY A O 1
ATOM 797 N N . LEU A 1 106 ? 18.639 -11.704 -9.896 1.00 46.59 106 LEU A N 1
ATOM 798 C CA . LEU A 1 106 ? 17.797 -12.894 -9.897 1.00 46.59 106 LEU A CA 1
ATOM 799 C C . LEU A 1 106 ? 16.351 -12.488 -10.201 1.00 46.59 106 LEU A C 1
ATOM 801 O O . LEU A 1 106 ? 15.741 -11.739 -9.444 1.00 46.59 106 LEU A O 1
ATOM 805 N N . ARG A 1 107 ? 15.807 -13.005 -11.303 1.00 53.00 107 ARG A N 1
ATOM 806 C CA . ARG A 1 107 ? 14.410 -12.798 -11.690 1.00 53.00 107 ARG A CA 1
ATOM 807 C C . ARG A 1 107 ? 13.512 -13.406 -10.613 1.00 53.00 107 ARG A C 1
ATOM 809 O O . ARG A 1 107 ? 13.427 -14.629 -10.500 1.00 53.00 107 ARG A O 1
ATOM 816 N N . THR A 1 108 ? 12.853 -12.575 -9.816 1.00 49.16 108 THR A N 1
ATOM 817 C CA . THR A 1 108 ? 11.816 -13.012 -8.880 1.00 49.16 108 THR A CA 1
ATOM 818 C C . THR A 1 108 ? 10.591 -13.427 -9.681 1.00 49.16 108 THR A C 1
ATOM 820 O O . THR A 1 108 ? 9.713 -12.633 -9.996 1.00 49.16 108 THR A O 1
ATOM 823 N N . TYR A 1 109 ? 10.536 -14.705 -10.046 1.00 47.22 109 TYR A N 1
ATOM 824 C CA . TYR A 1 109 ? 9.310 -15.299 -10.556 1.00 47.22 109 TYR A CA 1
ATOM 825 C C . TYR A 1 109 ? 8.309 -15.323 -9.399 1.00 47.22 109 TYR A C 1
ATOM 827 O O . TYR A 1 109 ? 8.582 -15.952 -8.378 1.00 47.22 109 TYR A O 1
ATOM 835 N N . TYR A 1 110 ? 7.180 -14.624 -9.517 1.00 48.53 110 TYR A N 1
ATOM 836 C CA . TYR A 1 110 ? 6.110 -14.716 -8.525 1.00 48.53 110 TYR A CA 1
ATOM 837 C C . TYR A 1 110 ? 5.184 -15.873 -8.922 1.00 48.53 110 TYR A C 1
ATOM 839 O O . TYR A 1 110 ? 4.368 -15.716 -9.827 1.00 48.53 110 TYR A O 1
ATOM 847 N N . PRO A 1 111 ? 5.267 -17.043 -8.259 1.00 45.16 111 PRO A N 1
ATOM 848 C CA . PRO A 1 111 ? 4.530 -18.241 -8.669 1.00 45.16 111 PRO A CA 1
ATOM 849 C C . PRO A 1 111 ? 3.023 -18.145 -8.397 1.00 45.16 111 PRO A C 1
ATOM 851 O O . PRO A 1 111 ? 2.261 -19.009 -8.825 1.00 45.16 111 PRO A O 1
ATOM 854 N N . ARG A 1 112 ? 2.587 -17.135 -7.633 1.00 47.19 112 ARG A N 1
ATOM 855 C CA . ARG A 1 112 ? 1.226 -17.071 -7.085 1.00 47.19 112 ARG A CA 1
ATOM 856 C C . ARG A 1 112 ? 0.188 -16.596 -8.089 1.00 47.19 112 ARG A C 1
ATOM 858 O O . ARG A 1 112 ? -0.981 -16.949 -7.980 1.00 47.19 112 ARG A O 1
ATOM 865 N N . ASN A 1 113 ? 0.630 -15.855 -9.087 1.00 49.97 113 ASN A N 1
ATOM 866 C CA . ASN A 1 113 ? -0.229 -15.396 -10.148 1.00 49.97 113 ASN A CA 1
ATOM 867 C C . ASN A 1 113 ? 0.196 -16.227 -11.357 1.00 49.97 113 ASN A C 1
ATOM 869 O O . ASN A 1 113 ? 1.392 -16.385 -11.593 1.00 49.97 113 ASN A O 1
ATOM 873 N N . LYS A 1 114 ? -0.732 -16.765 -12.148 1.00 51.88 114 LYS A N 1
ATOM 874 C CA . LYS A 1 114 ? -0.423 -17.408 -13.443 1.00 51.88 114 LYS A CA 1
ATOM 875 C C . LYS A 1 114 ? 0.084 -16.381 -14.477 1.00 51.88 114 LYS A C 1
ATOM 877 O O . LYS A 1 114 ? -0.260 -16.438 -15.650 1.00 51.88 114 LYS A O 1
ATOM 882 N N . ILE A 1 115 ? 0.854 -15.401 -14.021 1.00 55.56 115 ILE A N 1
ATOM 883 C CA . ILE A 1 115 ? 1.480 -14.345 -14.780 1.00 55.56 115 ILE A CA 1
ATOM 884 C C . ILE A 1 115 ? 2.692 -14.988 -15.430 1.00 55.56 115 ILE A C 1
ATOM 886 O O . ILE A 1 115 ? 3.747 -15.159 -14.832 1.00 55.56 115 ILE A O 1
ATOM 890 N N . SER A 1 116 ? 2.512 -15.359 -16.687 1.00 55.06 116 SER A N 1
ATOM 891 C CA . SER A 1 116 ? 3.592 -15.701 -17.607 1.00 55.06 116 SER A CA 1
ATOM 892 C C . SER A 1 116 ? 4.369 -14.463 -18.080 1.00 55.06 116 SER A C 1
ATOM 894 O O . SER A 1 116 ? 5.167 -14.563 -19.009 1.00 55.06 116 SER A O 1
ATOM 896 N N . ALA A 1 117 ? 4.099 -13.284 -17.508 1.00 61.69 117 ALA A N 1
ATOM 897 C CA . ALA A 1 117 ? 4.751 -12.042 -17.885 1.00 61.69 117 ALA A CA 1
ATOM 898 C C . ALA A 1 117 ? 6.174 -12.012 -17.324 1.00 61.69 117 ALA A C 1
ATOM 900 O O . ALA A 1 117 ? 6.395 -12.020 -16.113 1.00 61.69 117 ALA A O 1
ATOM 901 N N . GLU A 1 118 ? 7.144 -11.994 -18.228 1.00 71.62 118 GLU A N 1
ATOM 902 C CA . GLU A 1 118 ? 8.547 -11.816 -17.887 1.00 71.62 118 GLU A CA 1
ATOM 903 C C . GLU A 1 118 ? 8.762 -10.380 -17.396 1.00 71.62 118 GLU A C 1
ATOM 905 O O . GLU A 1 118 ? 8.482 -9.432 -18.128 1.00 71.62 118 GLU A O 1
ATOM 910 N N . ILE A 1 119 ? 9.253 -10.231 -16.166 1.00 79.44 119 ILE A N 1
ATOM 911 C CA . ILE A 1 119 ? 9.650 -8.941 -15.593 1.00 79.44 119 ILE A CA 1
ATOM 912 C C . ILE A 1 119 ? 10.916 -8.496 -16.322 1.00 79.44 119 ILE A C 1
ATOM 914 O O . ILE A 1 119 ? 11.921 -9.215 -16.301 1.00 79.44 119 ILE A O 1
ATOM 918 N N . LYS A 1 120 ? 10.869 -7.346 -16.994 1.00 83.50 120 LYS A N 1
ATOM 919 C CA . LYS A 1 120 ? 11.984 -6.854 -17.812 1.00 83.50 120 LYS A CA 1
ATOM 920 C C . LYS A 1 120 ? 12.527 -5.537 -17.306 1.00 83.50 120 LYS A C 1
ATOM 922 O O . LYS A 1 120 ? 13.739 -5.345 -17.373 1.00 83.50 120 LYS A O 1
ATOM 927 N N . THR A 1 121 ? 11.666 -4.662 -16.807 1.00 88.44 121 THR A N 1
ATOM 928 C CA . THR A 1 121 ? 12.034 -3.294 -16.443 1.00 88.44 121 THR A CA 1
ATOM 929 C C . THR A 1 121 ? 11.820 -3.001 -14.961 1.00 88.44 121 THR A C 1
ATOM 931 O O . THR A 1 121 ? 11.096 -3.705 -14.254 1.00 88.44 121 THR A O 1
ATOM 934 N N . ASN A 1 122 ? 12.438 -1.921 -14.487 1.00 88.50 122 ASN A N 1
ATOM 935 C CA . ASN A 1 122 ? 12.203 -1.387 -13.147 1.00 88.50 122 ASN A CA 1
ATOM 936 C C . ASN A 1 122 ? 10.724 -1.043 -12.902 1.00 88.50 122 ASN A C 1
ATOM 938 O O . ASN A 1 122 ? 10.225 -1.212 -11.791 1.00 88.50 122 ASN A O 1
ATOM 942 N N . SER A 1 123 ? 9.997 -0.570 -13.920 1.00 90.75 123 SER A N 1
ATOM 943 C CA . SER A 1 123 ? 8.559 -0.307 -13.803 1.00 90.75 123 SER A CA 1
ATOM 944 C C . SER A 1 123 ? 7.739 -1.588 -13.611 1.00 90.75 123 SER A C 1
ATOM 946 O O . SER A 1 123 ? 6.825 -1.591 -12.785 1.00 90.75 123 SER A O 1
ATOM 948 N N . ASP A 1 124 ? 8.088 -2.681 -14.296 1.00 87.81 124 ASP A N 1
ATOM 949 C CA . ASP A 1 124 ? 7.454 -3.992 -14.102 1.00 87.81 124 ASP A CA 1
ATOM 950 C C . ASP A 1 124 ? 7.652 -4.479 -12.661 1.00 87.81 124 ASP A C 1
ATOM 952 O O . ASP A 1 124 ? 6.708 -4.907 -11.990 1.00 87.81 124 ASP A O 1
ATOM 956 N N . GLU A 1 125 ? 8.888 -4.369 -12.167 1.00 86.38 125 GLU A N 1
ATOM 957 C CA . GLU A 1 125 ? 9.246 -4.752 -10.806 1.00 86.38 125 GLU A CA 1
ATOM 958 C C . GLU A 1 125 ? 8.519 -3.885 -9.767 1.00 86.38 125 GLU A C 1
ATOM 960 O O . GLU A 1 125 ? 7.975 -4.413 -8.794 1.00 86.38 125 GLU A O 1
ATOM 965 N N . LEU A 1 126 ? 8.431 -2.572 -9.999 1.00 90.44 126 LEU A N 1
ATOM 966 C CA . LEU A 1 126 ? 7.712 -1.649 -9.126 1.00 90.44 126 LEU A CA 1
ATOM 967 C C . LEU A 1 126 ? 6.225 -2.009 -9.038 1.00 90.44 126 LEU A C 1
ATOM 969 O O . LEU A 1 126 ? 5.682 -2.075 -7.934 1.00 90.44 126 LEU A O 1
ATOM 973 N N . ILE A 1 127 ? 5.569 -2.271 -10.177 1.00 90.50 127 ILE A N 1
ATOM 974 C CA . ILE A 1 127 ? 4.167 -2.718 -10.211 1.00 90.50 127 ILE A CA 1
ATOM 975 C C . ILE A 1 127 ? 4.013 -3.994 -9.399 1.00 90.50 127 ILE A C 1
ATOM 977 O O . ILE A 1 127 ? 3.132 -4.077 -8.544 1.00 90.50 127 ILE A O 1
ATOM 981 N N . LEU A 1 128 ? 4.873 -4.981 -9.626 1.00 86.00 128 LEU A N 1
ATOM 982 C CA . LEU A 1 128 ? 4.758 -6.278 -8.979 1.00 86.00 128 LEU A CA 1
ATOM 983 C C . LEU A 1 128 ? 4.988 -6.210 -7.466 1.00 86.00 128 LEU A C 1
ATOM 985 O O . LEU A 1 128 ? 4.214 -6.783 -6.700 1.00 86.00 128 LEU A O 1
ATOM 989 N N . ASN A 1 129 ? 6.018 -5.483 -7.035 1.00 85.31 129 ASN A N 1
ATOM 990 C CA . ASN A 1 129 ? 6.398 -5.362 -5.629 1.00 85.31 129 ASN A CA 1
ATOM 991 C C . ASN A 1 129 ? 5.427 -4.497 -4.815 1.00 85.31 129 ASN A C 1
ATOM 993 O O . ASN A 1 129 ? 5.426 -4.582 -3.587 1.00 85.31 129 ASN A O 1
ATOM 997 N N . THR A 1 130 ? 4.599 -3.679 -5.467 1.00 90.19 130 THR A N 1
ATOM 998 C CA . THR A 1 130 ? 3.641 -2.806 -4.780 1.00 90.19 130 THR A CA 1
ATOM 999 C C . THR A 1 130 ? 2.205 -3.303 -4.914 1.00 90.19 130 THR A C 1
ATOM 1001 O O . THR A 1 130 ? 1.559 -3.519 -3.895 1.00 90.19 130 THR A O 1
ATOM 1004 N N . THR A 1 131 ? 1.698 -3.560 -6.121 1.00 90.00 131 THR A N 1
ATOM 1005 C CA . THR A 1 131 ? 0.269 -3.854 -6.336 1.00 90.00 131 THR A CA 1
ATOM 1006 C C . THR A 1 131 ? -0.180 -5.149 -5.657 1.00 90.00 131 THR A C 1
ATOM 1008 O O . THR A 1 131 ? -1.007 -5.113 -4.748 1.00 90.00 131 THR A O 1
ATOM 1011 N N . SER A 1 132 ? 0.378 -6.301 -6.046 1.00 85.19 132 SER A N 1
ATOM 1012 C CA . SER A 1 132 ? -0.060 -7.613 -5.546 1.00 85.19 132 SER A CA 1
ATOM 1013 C C . SER A 1 132 ? 0.076 -7.746 -4.021 1.00 85.19 132 SER A C 1
ATOM 1015 O O . SER A 1 132 ? -0.904 -8.128 -3.375 1.00 85.19 132 SER A O 1
ATOM 1017 N N . PRO A 1 133 ? 1.220 -7.399 -3.396 1.00 87.62 133 PRO A N 1
ATOM 1018 C CA . PRO A 1 133 ? 1.350 -7.481 -1.946 1.00 87.62 133 PRO A CA 1
ATOM 1019 C C . PRO A 1 133 ? 0.411 -6.515 -1.213 1.00 87.62 133 PRO A C 1
ATOM 1021 O O . PRO A 1 133 ? -0.204 -6.912 -0.227 1.00 87.62 133 PRO A O 1
ATOM 1024 N N . ILE A 1 134 ? 0.229 -5.281 -1.706 1.00 92.38 134 ILE A N 1
ATOM 1025 C CA . ILE A 1 134 ? -0.704 -4.329 -1.084 1.00 92.38 134 ILE A CA 1
ATOM 1026 C C . ILE A 1 134 ? -2.150 -4.822 -1.212 1.00 92.38 134 ILE A C 1
ATOM 1028 O O . ILE A 1 134 ? -2.887 -4.745 -0.234 1.00 92.38 134 ILE A O 1
ATOM 1032 N N . LYS A 1 135 ? -2.554 -5.410 -2.348 1.00 90.62 135 LYS A N 1
ATOM 1033 C CA . LYS A 1 135 ? -3.894 -6.008 -2.531 1.00 90.62 135 LYS A CA 1
ATOM 1034 C C . LYS A 1 135 ? -4.167 -7.119 -1.512 1.00 90.62 135 LYS A C 1
ATOM 1036 O O . LYS A 1 135 ? -5.266 -7.188 -0.968 1.00 90.62 135 LYS A O 1
ATOM 1041 N N . ILE A 1 136 ? -3.162 -7.946 -1.209 1.00 89.38 136 ILE A N 1
ATOM 1042 C CA . ILE A 1 136 ? -3.256 -8.987 -0.172 1.00 89.38 136 ILE A CA 1
ATOM 1043 C C . ILE A 1 136 ? -3.462 -8.353 1.205 1.00 89.38 136 ILE A C 1
ATOM 1045 O O . ILE A 1 136 ? -4.415 -8.704 1.893 1.00 89.38 136 ILE A O 1
ATOM 1049 N N . ILE A 1 137 ? -2.625 -7.381 1.579 1.00 93.06 137 ILE A N 1
ATOM 1050 C CA . ILE A 1 137 ? -2.711 -6.735 2.897 1.00 93.06 137 ILE A CA 1
ATOM 1051 C C . ILE A 1 137 ? -4.046 -5.988 3.059 1.00 93.06 137 ILE A C 1
ATOM 1053 O O . ILE A 1 137 ? -4.653 -6.017 4.128 1.00 93.06 137 ILE A O 1
ATOM 1057 N N . LEU A 1 138 ? -4.543 -5.350 1.994 1.00 92.62 138 LEU A N 1
ATOM 1058 C CA . LEU A 1 138 ? -5.879 -4.749 1.962 1.00 92.62 138 LEU A CA 1
ATOM 1059 C C . LEU A 1 138 ? -6.970 -5.808 2.162 1.00 92.62 138 LEU A C 1
ATOM 1061 O O . LEU A 1 138 ? -7.908 -5.580 2.923 1.00 92.62 138 LEU A O 1
ATOM 1065 N N . GLY A 1 139 ? -6.831 -6.976 1.530 1.00 90.75 139 GLY A N 1
ATOM 1066 C CA . GLY A 1 139 ? -7.696 -8.135 1.751 1.00 90.75 139 GLY A CA 1
ATOM 1067 C C . GLY A 1 139 ? -7.715 -8.592 3.211 1.00 90.75 139 GLY A C 1
ATOM 1068 O O . GLY A 1 139 ? -8.794 -8.791 3.766 1.00 90.75 139 GLY A O 1
ATOM 1069 N N . ASP A 1 140 ? -6.550 -8.661 3.855 1.00 91.56 140 ASP A N 1
ATOM 1070 C CA . ASP A 1 140 ? -6.414 -9.013 5.275 1.00 91.56 140 ASP A CA 1
ATOM 1071 C C . ASP A 1 140 ? -7.012 -7.944 6.206 1.00 91.56 140 ASP A C 1
ATOM 1073 O O . ASP A 1 140 ? -7.412 -8.244 7.332 1.00 91.56 140 ASP A O 1
AT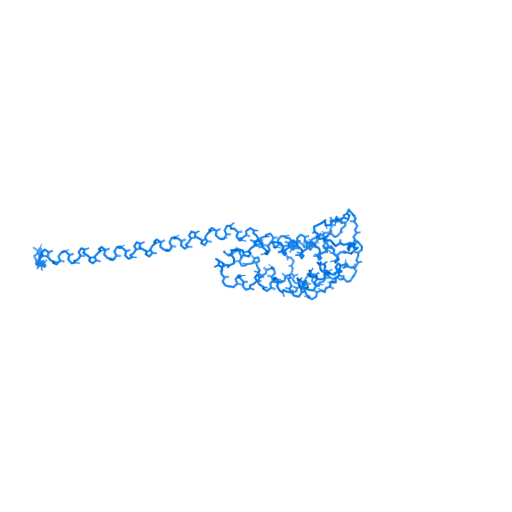OM 1077 N N . LEU A 1 141 ? -7.118 -6.696 5.739 1.00 90.88 141 LEU A N 1
ATOM 1078 C CA . LEU A 1 141 ? -7.718 -5.588 6.479 1.00 90.88 141 LEU A CA 1
ATOM 1079 C C . LEU A 1 141 ? -9.254 -5.562 6.379 1.00 90.88 141 LEU A C 1
ATOM 1081 O O . LEU A 1 141 ? -9.907 -5.060 7.298 1.00 90.88 141 LEU A O 1
ATOM 1085 N N . LYS A 1 142 ? -9.845 -6.129 5.312 1.00 90.06 142 LYS A N 1
ATOM 1086 C CA . LYS A 1 142 ? -11.304 -6.129 5.056 1.00 90.06 142 LYS A CA 1
ATOM 1087 C C . LYS A 1 142 ? -12.156 -6.570 6.250 1.00 90.06 142 LYS A C 1
ATOM 1089 O O . LYS A 1 142 ? -13.119 -5.862 6.555 1.00 90.06 142 LYS A O 1
ATOM 1094 N N . PRO A 1 143 ? -11.824 -7.659 6.972 1.00 89.75 143 PRO A N 1
ATOM 1095 C CA . PRO A 1 143 ? -12.607 -8.101 8.123 1.00 89.75 143 PRO A CA 1
ATOM 1096 C C . PRO A 1 143 ? -12.666 -7.076 9.255 1.00 89.75 143 PRO A C 1
ATOM 1098 O O . PRO A 1 143 ? -13.550 -7.171 10.091 1.00 89.75 143 PRO A O 1
ATOM 1101 N N . TYR A 1 144 ? -11.754 -6.104 9.300 1.00 87.12 144 TYR A N 1
ATOM 1102 C CA . TYR A 1 144 ? -11.636 -5.148 10.400 1.00 87.12 144 TYR A CA 1
ATOM 1103 C C . TYR A 1 144 ? -12.165 -3.751 10.054 1.00 87.12 144 TYR A C 1
ATOM 1105 O O . TYR A 1 144 ? -12.256 -2.912 10.947 1.00 87.12 144 TYR A O 1
ATOM 1113 N N . LEU A 1 145 ? -12.552 -3.491 8.797 1.00 86.44 145 LEU A N 1
ATOM 1114 C CA . LEU A 1 145 ? -12.958 -2.154 8.336 1.00 86.44 145 LEU A CA 1
ATOM 1115 C C . LEU A 1 145 ? -14.134 -1.573 9.128 1.00 86.44 145 LEU A C 1
ATOM 1117 O O . LEU A 1 145 ? -14.138 -0.381 9.416 1.00 86.44 145 LEU A O 1
ATOM 1121 N N . TYR A 1 146 ? -15.099 -2.404 9.532 1.00 82.19 146 TYR A N 1
ATOM 1122 C CA . TYR A 1 146 ? -16.277 -1.962 10.291 1.00 82.19 146 TYR A CA 1
ATOM 1123 C C . TYR A 1 146 ? -15.947 -1.421 11.693 1.00 82.19 146 TYR A C 1
ATOM 1125 O O . TYR A 1 146 ? -16.800 -0.818 12.339 1.00 82.19 146 TYR A O 1
ATOM 1133 N N . LEU A 1 147 ? -14.720 -1.651 12.167 1.00 81.62 147 LEU A N 1
ATOM 1134 C CA . LEU A 1 147 ? -14.226 -1.196 13.463 1.00 81.62 147 LEU A CA 1
ATOM 1135 C C . LEU A 1 147 ? -13.271 0.003 13.355 1.00 81.62 147 LEU A C 1
ATOM 1137 O O . LEU A 1 147 ? -12.806 0.506 14.380 1.00 81.62 147 LEU A O 1
ATOM 1141 N N . LEU A 1 148 ? -12.948 0.444 12.136 1.00 85.12 148 LEU A N 1
ATOM 1142 C CA . LEU A 1 148 ? -12.061 1.576 11.884 1.00 85.12 148 LEU A CA 1
ATOM 1143 C C . LEU A 1 148 ? -12.834 2.896 11.819 1.00 85.12 148 LEU A C 1
ATOM 1145 O O . LEU A 1 148 ? -14.041 2.931 11.588 1.00 85.12 148 LEU A O 1
ATOM 1149 N N . ASP A 1 149 ? -12.108 4.000 12.003 1.00 86.50 149 ASP A N 1
ATOM 1150 C CA . ASP A 1 149 ? -12.651 5.337 11.767 1.00 86.50 149 ASP A CA 1
ATOM 1151 C C . ASP A 1 149 ? -13.087 5.496 10.305 1.00 86.50 149 ASP A C 1
ATOM 1153 O O . ASP A 1 149 ? -12.401 5.040 9.388 1.00 86.50 149 ASP A O 1
ATOM 1157 N N . ILE A 1 150 ? -14.203 6.188 10.078 1.00 87.81 150 ILE A N 1
ATOM 1158 C CA . ILE A 1 150 ? -14.781 6.345 8.740 1.00 87.81 150 ILE A CA 1
ATOM 1159 C C . ILE A 1 150 ? -13.815 7.006 7.749 1.00 87.81 150 ILE A C 1
ATOM 1161 O O . ILE A 1 150 ? -13.799 6.637 6.575 1.00 87.81 150 ILE A O 1
ATOM 1165 N N . ASN A 1 151 ? -12.968 7.934 8.205 1.00 90.31 151 ASN A N 1
ATOM 1166 C CA . ASN A 1 151 ? -11.981 8.579 7.341 1.00 90.31 151 ASN A CA 1
ATOM 1167 C C . ASN A 1 151 ? -10.882 7.596 6.936 1.00 90.31 151 ASN A C 1
ATOM 1169 O O . ASN A 1 151 ? -10.427 7.613 5.794 1.00 90.31 151 ASN A O 1
ATOM 1173 N N . LEU A 1 152 ? -10.490 6.711 7.856 1.00 90.56 152 LEU A N 1
ATOM 1174 C CA . LEU A 1 152 ? -9.513 5.665 7.584 1.00 90.56 152 LEU A CA 1
ATOM 1175 C C . LEU A 1 152 ? -10.077 4.638 6.597 1.00 90.56 152 LEU A C 1
ATOM 1177 O O . LEU A 1 152 ? -9.397 4.285 5.638 1.00 90.56 152 LEU A O 1
ATOM 1181 N N . VAL A 1 153 ? -11.333 4.218 6.779 1.00 91.94 153 VAL A N 1
ATOM 1182 C CA . VAL A 1 153 ? -12.033 3.330 5.835 1.00 91.94 153 VAL A CA 1
ATOM 1183 C C . VAL A 1 153 ? -12.107 3.962 4.448 1.00 91.94 153 VAL A C 1
ATOM 1185 O O . VAL A 1 153 ? -11.799 3.302 3.458 1.00 91.94 153 VAL A O 1
ATOM 1188 N N . LYS A 1 154 ? -12.463 5.249 4.368 1.00 93.88 154 LYS A N 1
ATOM 1189 C CA . LYS A 1 154 ? -12.534 5.977 3.099 1.00 93.88 154 LYS A CA 1
ATOM 1190 C C . LYS A 1 154 ? -11.175 6.028 2.399 1.00 93.88 154 LYS A C 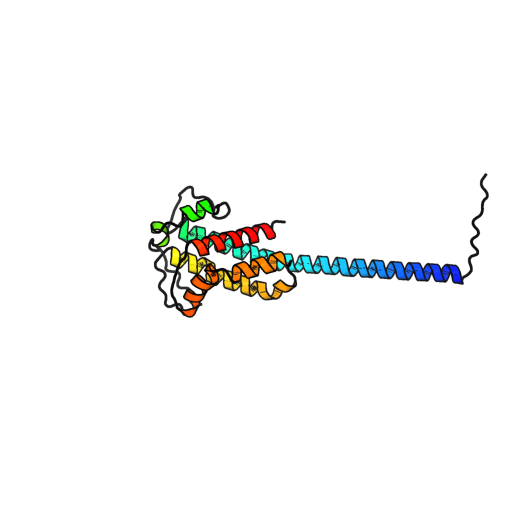1
ATOM 1192 O O . LYS A 1 154 ? -11.101 5.763 1.206 1.00 93.88 154 LYS A O 1
ATOM 1197 N N . LEU A 1 155 ? -10.101 6.288 3.143 1.00 94.44 155 LEU A N 1
ATOM 1198 C CA . LEU A 1 155 ? -8.749 6.315 2.590 1.00 94.44 155 LEU A CA 1
ATOM 1199 C C . LEU A 1 155 ? -8.284 4.931 2.110 1.00 94.44 155 LEU A C 1
ATOM 1201 O O . LEU A 1 155 ? -7.690 4.821 1.043 1.00 94.44 155 LEU A O 1
ATOM 1205 N N . ILE A 1 156 ? -8.585 3.868 2.860 1.00 94.06 156 ILE A N 1
ATOM 1206 C CA . ILE A 1 156 ? -8.310 2.484 2.442 1.00 94.06 156 ILE A CA 1
ATOM 1207 C C . ILE A 1 156 ? -9.062 2.158 1.146 1.00 94.06 156 ILE A C 1
ATOM 1209 O O . ILE A 1 156 ? -8.485 1.575 0.229 1.00 94.06 156 ILE A O 1
ATOM 1213 N N . TYR A 1 157 ? -10.325 2.577 1.049 1.00 94.38 157 TYR A N 1
ATOM 1214 C CA . TYR A 1 157 ? -11.136 2.400 -0.151 1.00 94.38 157 TYR A CA 1
ATOM 1215 C C . TYR A 1 157 ? -10.563 3.164 -1.355 1.00 94.38 157 TYR A C 1
ATOM 1217 O O . TYR A 1 157 ? -10.480 2.599 -2.445 1.00 94.38 157 TYR A O 1
ATOM 1225 N N . GLU A 1 158 ? -10.129 4.416 -1.165 1.00 96.19 158 GLU A N 1
ATOM 1226 C CA . GLU A 1 158 ? -9.459 5.223 -2.198 1.00 96.19 158 GLU A CA 1
ATOM 1227 C C . GLU A 1 158 ? -8.154 4.566 -2.679 1.00 96.19 158 GLU A C 1
ATOM 1229 O O . GLU A 1 158 ? -7.878 4.560 -3.876 1.00 96.19 158 GLU A O 1
ATOM 1234 N N . ILE A 1 159 ? -7.377 3.953 -1.779 1.00 95.38 159 ILE A N 1
ATOM 1235 C CA . ILE A 1 159 ? -6.163 3.200 -2.133 1.00 95.38 159 ILE A CA 1
ATOM 1236 C C . ILE A 1 159 ? -6.516 1.963 -2.968 1.00 95.38 159 ILE A C 1
ATOM 1238 O O . ILE A 1 159 ? -5.941 1.778 -4.042 1.00 95.38 159 ILE A O 1
ATOM 1242 N N . GLU A 1 160 ? -7.464 1.139 -2.507 1.00 93.69 160 GLU A N 1
ATOM 1243 C CA . GLU A 1 160 ? -7.892 -0.091 -3.194 1.00 93.69 160 GLU A CA 1
ATOM 1244 C C . GLU A 1 160 ? -8.417 0.192 -4.610 1.00 93.69 160 GLU A C 1
ATOM 1246 O O . GLU A 1 160 ? -8.116 -0.555 -5.538 1.00 93.69 160 GLU A O 1
ATOM 1251 N N . HIS A 1 161 ? -9.150 1.295 -4.785 1.00 93.69 161 HIS A N 1
ATOM 1252 C CA . HIS A 1 161 ? -9.786 1.666 -6.053 1.00 93.69 161 HIS A CA 1
ATOM 1253 C C . HIS A 1 161 ? -9.011 2.717 -6.854 1.00 93.69 161 HIS A C 1
ATOM 1255 O O . HIS A 1 161 ? -9.532 3.228 -7.848 1.00 93.69 161 HIS A O 1
ATOM 1261 N N . SER A 1 162 ? -7.782 3.035 -6.445 1.00 95.19 162 SER A N 1
ATOM 1262 C CA . SER A 1 162 ? -6.915 3.962 -7.171 1.00 95.19 162 SER A CA 1
ATOM 1263 C C . SER A 1 162 ? -6.654 3.481 -8.600 1.00 95.19 162 SER A C 1
ATOM 1265 O O . SER A 1 162 ? -6.615 2.277 -8.881 1.00 95.19 162 SER A O 1
ATOM 1267 N N . ASN A 1 163 ? -6.420 4.427 -9.511 1.00 93.56 163 ASN A N 1
ATOM 1268 C CA . ASN A 1 163 ? -6.083 4.115 -10.900 1.00 93.56 163 ASN A CA 1
ATOM 1269 C C . ASN A 1 163 ? -4.858 3.202 -10.995 1.00 93.56 163 ASN A C 1
ATOM 1271 O O . ASN A 1 163 ? -4.843 2.279 -11.803 1.00 93.56 163 ASN A O 1
ATOM 1275 N N . TYR A 1 164 ? -3.869 3.386 -10.118 1.00 93.81 164 TYR A N 1
ATOM 1276 C CA . TYR A 1 164 ? -2.702 2.515 -10.067 1.00 93.81 164 TYR A CA 1
ATOM 1277 C C . TYR A 1 164 ? -3.075 1.057 -9.765 1.00 93.81 164 TYR A C 1
ATOM 1279 O O . TYR A 1 164 ? -2.676 0.153 -10.497 1.00 93.81 164 TYR A O 1
ATOM 1287 N N . MET A 1 165 ? -3.892 0.810 -8.737 1.00 91.50 165 MET A N 1
ATOM 1288 C CA . MET A 1 165 ? -4.313 -0.550 -8.383 1.00 91.50 165 MET A CA 1
ATOM 1289 C C . MET A 1 165 ? -5.184 -1.183 -9.471 1.00 91.50 165 MET A C 1
ATOM 1291 O O . MET A 1 165 ? -4.964 -2.338 -9.830 1.00 91.50 165 MET A O 1
ATOM 1295 N N . ARG A 1 166 ? -6.114 -0.416 -10.050 1.00 87.62 166 ARG A N 1
ATOM 1296 C CA . ARG A 1 166 ? -7.024 -0.908 -11.093 1.00 87.62 166 ARG A CA 1
ATOM 1297 C C . ARG A 1 166 ? -6.319 -1.141 -12.425 1.00 87.62 166 ARG A C 1
ATOM 1299 O O . ARG A 1 166 ? -6.437 -2.202 -13.018 1.00 87.62 166 ARG A O 1
ATOM 1306 N N . PHE A 1 167 ? -5.571 -0.163 -12.922 1.00 84.44 167 PHE A N 1
ATOM 1307 C CA . PHE A 1 167 ? -4.968 -0.254 -14.251 1.00 84.44 167 PHE A CA 1
ATOM 1308 C C . PHE A 1 167 ? -3.619 -0.955 -14.248 1.00 84.44 167 PHE A C 1
ATOM 1310 O O . PHE A 1 167 ? -3.324 -1.654 -15.207 1.00 84.44 167 PHE A O 1
ATOM 1317 N N . CYS A 1 168 ? -2.789 -0.808 -13.217 1.00 81.69 168 CYS A N 1
ATOM 1318 C CA . CYS A 1 168 ? -1.507 -1.518 -13.179 1.00 81.69 168 CYS A CA 1
ATOM 1319 C C . CYS A 1 168 ? -1.684 -2.907 -12.553 1.00 81.69 168 CYS A C 1
ATOM 1321 O O . CYS A 1 168 ? -1.203 -3.895 -13.102 1.00 81.69 168 CYS A O 1
ATOM 1323 N N . GLY A 1 169 ? -2.412 -2.992 -11.434 1.00 78.25 169 GLY A N 1
ATOM 1324 C CA . GLY A 1 169 ? -2.644 -4.247 -10.715 1.00 78.25 169 GLY A CA 1
ATOM 1325 C C . GLY A 1 169 ? -3.559 -5.218 -11.464 1.00 78.25 169 GLY A C 1
ATOM 1326 O O . GLY A 1 169 ? -3.161 -6.359 -11.695 1.00 78.25 169 GLY A O 1
ATOM 1327 N N . ASP A 1 170 ? -4.750 -4.789 -11.895 1.00 80.00 170 ASP A N 1
ATOM 1328 C CA . ASP A 1 170 ? -5.691 -5.719 -12.542 1.00 80.00 170 ASP A CA 1
ATOM 1329 C C . ASP A 1 170 ? -5.253 -6.100 -13.970 1.00 80.00 170 ASP A C 1
ATOM 1331 O O . ASP A 1 170 ? -5.466 -7.238 -14.388 1.00 80.00 170 ASP A O 1
ATOM 1335 N N . ASN A 1 171 ? -4.569 -5.217 -14.717 1.00 76.44 171 ASN A N 1
ATOM 1336 C CA . ASN A 1 171 ? -3.963 -5.606 -16.005 1.00 76.44 171 ASN A CA 1
ATOM 1337 C C . ASN A 1 171 ? -2.865 -6.656 -15.824 1.00 76.44 171 ASN A C 1
ATOM 1339 O O . ASN A 1 171 ? -2.727 -7.564 -16.648 1.00 76.44 171 ASN A O 1
ATOM 1343 N N . LEU A 1 172 ? -2.094 -6.557 -14.744 1.00 75.81 172 LEU A N 1
ATOM 1344 C CA . LEU A 1 172 ? -1.104 -7.563 -14.416 1.00 75.81 172 LEU A CA 1
ATOM 1345 C C . LEU A 1 172 ? -1.784 -8.896 -14.059 1.00 75.81 172 LEU A C 1
ATOM 1347 O O . LEU A 1 172 ? -1.405 -9.936 -14.592 1.00 75.81 172 LEU A O 1
ATOM 1351 N N . GLU A 1 173 ? -2.814 -8.868 -13.212 1.00 73.56 173 GLU A N 1
ATOM 1352 C CA . GLU A 1 173 ? -3.516 -10.065 -12.735 1.00 73.56 173 GLU A CA 1
ATOM 1353 C C . GLU A 1 173 ? -4.329 -10.777 -13.830 1.00 73.56 173 GLU A C 1
ATOM 1355 O O . GLU A 1 173 ? -4.279 -12.004 -13.936 1.00 73.56 173 GLU A O 1
ATOM 1360 N N . HIS A 1 174 ? -5.066 -10.028 -14.655 1.00 76.44 174 HIS A N 1
ATOM 1361 C CA . HIS A 1 174 ? -5.997 -10.585 -15.640 1.00 76.44 174 HIS A CA 1
ATOM 1362 C C . HIS A 1 174 ? -5.407 -10.711 -17.043 1.00 76.44 174 HIS A C 1
ATOM 1364 O O . HIS A 1 174 ? -5.741 -11.653 -17.762 1.00 76.44 174 HIS A O 1
ATOM 1370 N N . CYS A 1 175 ? -4.538 -9.781 -17.443 1.00 72.81 175 CYS A N 1
ATOM 1371 C CA . CYS A 1 175 ? -3.988 -9.738 -18.799 1.00 72.81 175 CYS A CA 1
ATOM 1372 C C . CYS A 1 175 ? -2.524 -10.191 -18.862 1.00 72.81 175 CYS A C 1
ATOM 1374 O O . CYS A 1 175 ? -2.006 -10.370 -19.965 1.00 72.81 175 CYS A O 1
ATOM 1376 N N . GLY A 1 176 ? -1.841 -10.343 -17.719 1.00 70.12 176 GLY A N 1
ATOM 1377 C CA . GLY A 1 176 ? -0.403 -10.614 -17.685 1.00 70.12 176 GLY A CA 1
ATOM 1378 C C . GLY A 1 176 ? 0.406 -9.508 -18.365 1.00 70.12 176 GLY A C 1
ATOM 1379 O O . GLY A 1 176 ? 1.393 -9.793 -19.039 1.00 70.12 176 GLY A O 1
ATOM 1380 N N . ARG A 1 177 ? -0.047 -8.251 -18.271 1.00 76.56 177 ARG A N 1
ATOM 1381 C CA . ARG A 1 177 ? 0.609 -7.102 -18.904 1.00 76.56 177 ARG A CA 1
ATOM 1382 C C . ARG A 1 177 ? 1.014 -6.080 -17.861 1.00 76.56 177 ARG A C 1
ATOM 1384 O O . ARG A 1 177 ? 0.193 -5.656 -17.054 1.00 76.56 177 ARG A O 1
ATOM 1391 N N . PHE A 1 178 ? 2.261 -5.638 -17.946 1.00 80.44 178 PHE A N 1
ATOM 1392 C CA . PHE A 1 178 ? 2.735 -4.481 -17.207 1.00 80.44 178 PHE A CA 1
ATOM 1393 C C . PHE A 1 178 ? 2.414 -3.219 -18.005 1.00 80.44 178 PHE A C 1
ATOM 1395 O O . PHE A 1 178 ? 2.752 -3.090 -19.181 1.00 80.44 178 PHE A O 1
ATOM 1402 N N . THR A 1 179 ? 1.690 -2.293 -17.390 1.00 84.62 179 THR A N 1
ATOM 1403 C CA . THR A 1 179 ? 1.413 -0.974 -17.959 1.00 84.62 179 THR A CA 1
ATOM 1404 C C . THR A 1 179 ? 1.575 0.020 -16.835 1.00 84.62 179 THR A C 1
ATOM 1406 O O . THR A 1 179 ? 0.788 0.011 -15.897 1.00 84.62 179 THR A O 1
ATOM 1409 N N . PHE A 1 180 ? 2.634 0.822 -16.902 1.00 89.50 180 PHE A N 1
ATOM 1410 C CA . PHE A 1 180 ? 2.948 1.795 -15.869 1.00 89.50 180 PHE A CA 1
ATOM 1411 C C . PHE A 1 180 ? 2.483 3.182 -16.296 1.00 89.50 180 PHE A C 1
ATOM 1413 O O . PHE A 1 180 ? 2.855 3.663 -17.365 1.00 89.50 180 PHE A O 1
ATOM 1420 N N . ASN A 1 181 ? 1.712 3.837 -15.432 1.00 92.06 181 ASN A N 1
ATOM 1421 C CA . ASN A 1 181 ? 1.394 5.249 -15.557 1.00 92.06 181 ASN A CA 1
ATOM 1422 C C . ASN A 1 181 ? 1.991 6.001 -14.365 1.00 92.06 181 ASN A C 1
ATOM 1424 O O . ASN A 1 181 ? 1.724 5.687 -13.203 1.00 92.06 181 ASN A O 1
ATOM 1428 N N . LYS A 1 182 ? 2.819 6.998 -14.677 1.00 92.88 182 LYS A N 1
ATOM 1429 C CA . LYS A 1 182 ? 3.529 7.805 -13.688 1.00 92.88 182 LYS A CA 1
ATOM 1430 C C . LYS A 1 182 ? 2.585 8.612 -12.797 1.00 92.88 182 LYS A C 1
ATOM 1432 O O . LYS A 1 182 ? 2.801 8.646 -11.589 1.00 92.88 182 LYS A O 1
ATOM 1437 N N . GLU A 1 183 ? 1.566 9.247 -13.370 1.00 94.25 183 GLU A N 1
ATOM 1438 C CA . GLU A 1 183 ? 0.623 10.079 -12.614 1.00 94.25 183 GLU A CA 1
ATOM 1439 C C . GLU A 1 183 ? -0.204 9.230 -11.652 1.00 94.25 183 GLU A C 1
ATOM 1441 O O . GLU A 1 183 ? -0.297 9.555 -10.468 1.00 94.25 183 GLU A O 1
ATOM 1446 N N . ASP A 1 184 ? -0.698 8.085 -12.128 1.00 94.50 184 ASP A N 1
ATOM 1447 C CA . ASP A 1 184 ? -1.472 7.156 -11.303 1.00 94.50 184 ASP A CA 1
ATOM 1448 C C . ASP A 1 184 ? -0.641 6.639 -10.117 1.00 94.50 184 ASP A C 1
ATOM 1450 O O . ASP A 1 184 ? -1.128 6.562 -8.986 1.00 94.50 184 ASP A O 1
ATOM 1454 N N . PHE A 1 185 ? 0.639 6.320 -10.344 1.00 96.00 185 PHE A N 1
ATOM 1455 C CA . PHE A 1 185 ? 1.535 5.886 -9.272 1.00 96.00 185 PHE A CA 1
ATOM 1456 C C . PHE A 1 185 ? 1.814 6.996 -8.249 1.00 96.00 185 PHE A C 1
ATOM 1458 O O . PHE A 1 185 ? 1.877 6.738 -7.046 1.00 96.00 185 PHE A O 1
ATOM 1465 N N . ILE A 1 186 ? 1.967 8.241 -8.702 1.00 96.12 186 ILE A N 1
ATOM 1466 C CA . ILE A 1 186 ? 2.177 9.389 -7.817 1.00 96.12 186 ILE A CA 1
ATOM 1467 C C . ILE A 1 186 ? 0.937 9.678 -6.972 1.00 96.12 186 ILE A C 1
ATOM 1469 O O . ILE A 1 186 ? 1.064 9.936 -5.772 1.00 96.12 186 ILE A O 1
ATOM 1473 N N . GLU A 1 187 ? -0.256 9.602 -7.556 1.00 96.31 187 GLU A N 1
ATOM 1474 C CA . GLU A 1 187 ? -1.512 9.708 -6.813 1.00 96.31 187 GLU A CA 1
ATOM 1475 C C . GLU A 1 187 ? -1.601 8.622 -5.733 1.00 96.31 187 G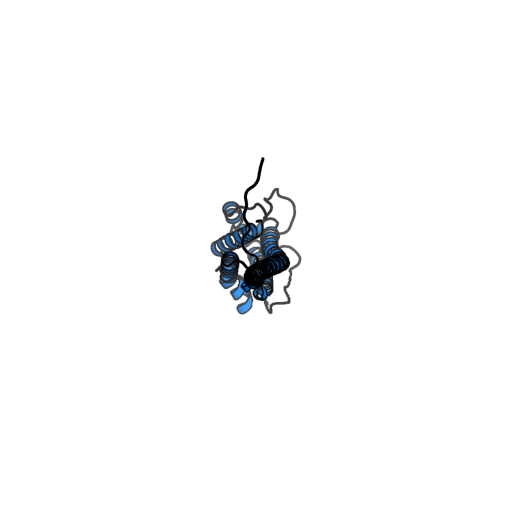LU A C 1
ATOM 1477 O O . GLU A 1 187 ? -1.829 8.921 -4.556 1.00 96.31 187 GLU A O 1
ATOM 1482 N N . PHE A 1 188 ? -1.319 7.374 -6.108 1.00 96.88 188 PHE A N 1
ATOM 1483 C CA . PHE A 1 188 ? -1.285 6.246 -5.184 1.00 96.88 188 PHE A CA 1
ATOM 1484 C C . PHE A 1 188 ? -0.287 6.454 -4.037 1.00 96.88 188 PHE A C 1
ATOM 1486 O O . PHE A 1 188 ? -0.627 6.256 -2.867 1.00 96.88 188 PHE A O 1
ATOM 1493 N N . PHE A 1 189 ? 0.925 6.922 -4.343 1.00 96.19 189 PHE A N 1
ATOM 1494 C CA . PHE A 1 189 ? 1.941 7.239 -3.341 1.00 96.19 189 PHE A CA 1
ATOM 1495 C C . PHE A 1 189 ? 1.440 8.256 -2.308 1.00 96.19 189 PHE A C 1
ATOM 1497 O O . PHE A 1 189 ? 1.644 8.076 -1.105 1.00 96.19 189 PHE A O 1
ATOM 1504 N N . ILE A 1 190 ? 0.741 9.303 -2.756 1.00 95.12 190 ILE A N 1
ATOM 1505 C CA . ILE A 1 190 ? 0.171 10.326 -1.870 1.00 95.12 190 ILE A CA 1
ATOM 1506 C C . ILE A 1 190 ? -0.882 9.712 -0.943 1.00 95.12 190 ILE A C 1
ATOM 1508 O O . ILE A 1 190 ? -0.880 10.004 0.256 1.00 95.12 190 ILE A O 1
ATOM 1512 N N . LEU A 1 191 ? -1.768 8.861 -1.468 1.00 96.31 191 LEU A N 1
ATOM 1513 C CA . LEU A 1 191 ? -2.795 8.188 -0.668 1.00 96.31 191 LEU A CA 1
ATOM 1514 C C . LEU A 1 191 ? -2.169 7.306 0.422 1.00 96.31 191 LEU A C 1
ATOM 1516 O O . LEU A 1 191 ? -2.546 7.401 1.591 1.00 96.31 191 LEU A O 1
ATOM 1520 N N . VAL A 1 192 ? -1.149 6.515 0.080 1.00 94.38 192 VAL A N 1
ATOM 1521 C CA . VAL A 1 192 ? -0.455 5.656 1.053 1.00 94.38 192 VAL A CA 1
ATOM 1522 C C . VAL A 1 192 ? 0.333 6.477 2.085 1.00 94.38 192 VAL A C 1
ATOM 1524 O O . VAL A 1 192 ? 0.351 6.129 3.266 1.00 94.38 192 VAL A O 1
ATOM 1527 N N . LYS A 1 193 ? 0.938 7.612 1.706 1.00 92.31 193 LYS A N 1
ATOM 1528 C CA . LYS A 1 193 ? 1.582 8.514 2.681 1.00 92.31 193 LYS A CA 1
ATOM 1529 C C . LYS A 1 193 ? 0.572 9.136 3.646 1.00 92.31 193 LYS A C 1
ATOM 1531 O O . LYS A 1 193 ? 0.853 9.188 4.842 1.00 92.31 193 LYS A O 1
ATOM 1536 N N . LYS A 1 194 ? -0.615 9.537 3.170 1.00 93.31 194 LYS A N 1
ATOM 1537 C CA . LYS A 1 194 ? -1.713 9.980 4.050 1.00 93.31 194 LYS A CA 1
ATOM 1538 C C . LYS A 1 194 ? -2.096 8.880 5.041 1.00 93.31 194 LYS A C 1
ATOM 1540 O O . LYS A 1 194 ? -2.269 9.169 6.221 1.00 93.31 194 LYS A O 1
ATOM 1545 N N . LEU A 1 195 ? -2.137 7.625 4.585 1.00 91.81 195 LEU A N 1
ATOM 1546 C CA . LEU A 1 195 ? -2.490 6.474 5.419 1.00 91.81 195 LEU A CA 1
ATOM 1547 C C . LEU A 1 195 ? -1.490 6.277 6.569 1.00 91.81 195 LEU A C 1
ATOM 1549 O O . LEU A 1 195 ? -1.897 6.065 7.711 1.00 91.81 195 LEU A O 1
ATOM 1553 N N . LYS A 1 196 ? -0.188 6.432 6.293 1.00 88.19 196 LYS A N 1
ATOM 1554 C CA . LYS A 1 196 ? 0.873 6.419 7.315 1.00 88.19 196 LYS A CA 1
ATOM 1555 C C . LYS A 1 196 ? 0.647 7.489 8.385 1.00 88.19 196 LYS A C 1
ATOM 1557 O O . LYS A 1 196 ? 0.769 7.211 9.577 1.00 88.19 196 LYS A O 1
ATOM 1562 N N . SER A 1 197 ? 0.310 8.711 7.974 1.00 86.94 197 SER A N 1
ATOM 1563 C CA . SER A 1 197 ? 0.058 9.820 8.900 1.00 86.94 197 SER A CA 1
ATOM 1564 C C . SER A 1 197 ? -1.176 9.590 9.778 1.00 86.94 197 SER A C 1
ATOM 1566 O O . SER A 1 197 ? -1.180 10.020 10.927 1.00 86.94 197 SER A O 1
ATOM 1568 N N . SER A 1 198 ? -2.187 8.869 9.283 1.00 83.94 198 SER A N 1
ATOM 1569 C CA . SER A 1 198 ? -3.415 8.565 10.030 1.00 83.94 198 SER A CA 1
ATOM 1570 C C . SER A 1 198 ? -3.224 7.593 11.201 1.00 83.94 198 SER A C 1
ATOM 1572 O O . SER A 1 198 ? -4.059 7.571 12.100 1.00 83.94 198 SER A O 1
ATOM 1574 N N . ILE A 1 199 ? -2.148 6.796 11.220 1.00 79.88 199 ILE A N 1
ATOM 1575 C CA . ILE A 1 199 ? -1.862 5.845 12.314 1.00 79.88 199 ILE A CA 1
ATOM 1576 C C . ILE A 1 199 ? -0.796 6.334 13.304 1.00 79.88 199 ILE A C 1
ATOM 1578 O O . ILE A 1 199 ? -0.632 5.721 14.360 1.00 79.88 199 ILE A O 1
ATOM 1582 N N . GLY A 1 200 ? -0.083 7.417 12.970 1.00 60.62 200 GLY A N 1
ATOM 1583 C CA . GLY A 1 200 ? 0.962 8.039 13.794 1.00 60.62 200 GLY A CA 1
ATOM 1584 C C . GLY A 1 200 ? 0.449 9.002 14.873 1.00 60.62 200 GLY A C 1
ATOM 1585 O O . GLY A 1 200 ? 1.264 9.676 15.499 1.00 60.62 200 GLY A O 1
ATOM 1586 N N . GLN A 1 201 ? -0.874 9.071 15.069 1.00 43.31 201 GLN A N 1
ATOM 1587 C CA . GLN A 1 201 ? -1.553 9.826 16.129 1.00 43.31 201 GLN A CA 1
ATOM 1588 C C . GLN A 1 201 ? -2.063 8.905 17.255 1.00 43.31 201 GLN A C 1
ATOM 1590 O O . GLN A 1 201 ? -2.517 7.754 16.996 1.00 43.31 201 GLN A O 1
#

pLDDT: mean 79.25, std 16.01, range [34.75, 96.88]

Radius of gyration: 28.41 Å; chains: 1; bounding box: 66×46×88 Å